Protein 7COF (pdb70)

Secondary structure (DSSP, 8-state):
--STT--SS-EEEE--TT--SEETTTEESSTTHHHHHHHTT--EEE----SS--SSSTTSHHHHHHHHHHHHHHHH--S-EEEEEETHHHHHHHHHHHHSGGGEEEEEEES--TT--HHHHHHHHHHHT-TT-HHHHHHHHHHHHHHHHHSTT------HHHHHHHHSHHHHHHHHHHS--TTB--TTS--B--SEEEETTEEEEEEEEEE--EEEEEEETTEEEEEETTSSTTT-HHHHH-HHHHHHHHHHHHHHHTT--SBSSSSBHHHH--SEEEEEEE---TTGGGTTTTT---TT---HHHHHHHHHHHHHHTT-

Structure (mmCIF, N/CA/C/O backbone):
data_7COF
#
_entry.id   7COF
#
_cell.length_a   58.241
_cell.length_b   61.365
_cell.length_c   147.177
_cell.angle_alpha   90.00
_cell.angle_beta   90.00
_cell.angle_gamma   90.00
#
_symmetry.space_group_name_H-M   'C 2 2 21'
#
loop_
_entity.id
_entity.type
_entity.pdbx_description
1 polymer 'Alpha/beta hydrolase'
2 non-polymer 'CALCIUM ION'
3 non-polymer GLYCEROL
4 non-polymer IMIDAZOLE
5 non-polymer 'ISOPROPYL ALCOHOL'
6 water water
#
loop_
_atom_site.group_PDB
_atom_site.id
_atom_site.type_symbol
_atom_site.label_atom_id
_atom_site.label_alt_id
_atom_site.label_comp_id
_atom_site.label_asym_id
_atom_site.label_entity_id
_atom_site.label_seq_id
_atom_site.pdbx_PDB_ins_code
_atom_site.Cartn_x
_atom_site.Cartn_y
_atom_site.Cartn_z
_atom_site.occupancy
_atom_site.B_iso_or_equiv
_atom_site.auth_seq_id
_atom_site.auth_comp_id
_atom_site.auth_asym_id
_atom_site.auth_atom_id
_atom_site.pdbx_PDB_model_num
ATOM 1 N N . ALA A 1 1 ? -10.034 -29.485 -19.248 1.00 14.25 1 ALA A N 1
ATOM 2 C CA . ALA A 1 1 ? -9.715 -28.272 -20.029 1.00 12.09 1 ALA A CA 1
ATOM 3 C C . ALA A 1 1 ? -9.922 -28.634 -21.499 1.00 12.39 1 ALA A C 1
ATOM 4 O O . ALA A 1 1 ? -9.771 -29.800 -21.878 1.00 15.92 1 ALA A O 1
ATOM 13 N N . ASP A 1 2 ? -10.257 -27.635 -22.313 1.00 11.08 2 ASP A N 1
ATOM 14 C CA . ASP A 1 2 ? -10.718 -27.911 -23.660 1.00 9.91 2 ASP A CA 1
ATOM 15 C C . ASP A 1 2 ? -10.590 -26.644 -24.467 1.00 8.80 2 ASP A C 1
ATOM 16 O O . ASP A 1 2 ? -9.929 -25.665 -24.062 1.00 9.38 2 ASP A O 1
ATOM 25 N N . ASP A 1 3 ? -11.104 -26.654 -25.720 1.00 8.13 3 ASP A N 1
ATOM 26 C CA . ASP A 1 3 ? -11.058 -25.592 -26.678 1.00 9.26 3 ASP A CA 1
ATOM 27 C C . ASP A 1 3 ? -12.475 -25.018 -26.965 1.00 9.11 3 ASP A C 1
ATOM 28 O O . ASP A 1 3 ? -12.713 -24.360 -28.019 1.00 9.66 3 ASP A O 1
ATOM 37 N N . TYR A 1 4 ? -13.415 -25.148 -26.019 1.00 8.69 4 TYR A N 1
ATOM 38 C CA . TYR A 1 4 ? -14.758 -24.587 -26.177 1.00 7.81 4 TYR A CA 1
ATOM 39 C C . TYR A 1 4 ? -14.698 -23.078 -26.440 1.00 7.09 4 TYR A C 1
ATOM 40 O O . TYR A 1 4 ? -15.549 -22.545 -27.185 1.00 7.27 4 TYR A O 1
ATOM 57 N N . ALA A 1 5 ? -13.769 -22.390 -25.784 1.00 7.02 5 ALA A N 1
ATOM 58 C CA . ALA A 1 5 ? -13.667 -20.939 -25.849 1.00 7.07 5 ALA A CA 1
ATOM 59 C C . ALA A 1 5 ? -12.496 -20.471 -26.724 1.00 7.20 5 ALA A C 1
ATOM 60 O O . ALA A 1 5 ? -12.118 -19.311 -26.665 1.00 8.44 5 ALA A O 1
ATOM 67 N N . THR A 1 6 ? -11.928 -21.338 -27.572 1.00 7.32 6 THR A N 1
ATOM 68 C CA . THR A 1 6 ? -10.758 -20.964 -28.370 1.00 7.62 6 THR A CA 1
ATOM 69 C C . THR A 1 6 ? -11.171 -20.105 -29.569 1.00 7.81 6 THR A C 1
ATOM 70 O O . THR A 1 6 ? -11.468 -20.599 -30.655 1.00 11.62 6 THR A O 1
ATOM 80 N N . THR A 1 7 ? -11.067 -18.819 -29.413 1.00 7.05 7 THR A N 1
ATOM 81 C CA . THR A 1 7 ? -11.328 -17.888 -30.482 1.00 6.47 7 THR A CA 1
ATOM 82 C C . THR A 1 7 ? -10.102 -17.739 -31.384 1.00 6.14 7 THR A C 1
ATOM 83 O O . THR A 1 7 ? -8.978 -18.051 -31.014 1.00 7.96 7 THR A O 1
ATOM 93 N N . ARG A 1 8 ? -10.376 -17.256 -32.594 1.00 6.21 8 ARG A N 1
ATOM 94 C CA . ARG A 1 8 ? -9.298 -16.938 -33.541 1.00 6.10 8 ARG A CA 1
ATOM 95 C C . ARG A 1 8 ? -8.399 -15.818 -33.025 1.00 6.10 8 ARG A C 1
ATOM 96 O O . ARG A 1 8 ? -7.176 -15.889 -33.172 1.00 6.87 8 ARG A O 1
ATOM 113 N N . TYR A 1 9 ? -9.022 -14.799 -32.481 1.00 5.59 9 TYR A N 1
ATOM 114 C CA . TYR A 1 9 ? -8.325 -13.609 -32.030 1.00 6.24 9 TYR A CA 1
ATOM 115 C C . TYR A 1 9 ? -8.338 -13.555 -30.510 1.00 6.22 9 TYR A C 1
ATOM 116 O O . TYR A 1 9 ? -9.342 -13.890 -29.875 1.00 6.30 9 TYR A O 1
ATOM 133 N N . PRO A 1 10 ? -7.259 -13.062 -29.872 1.00 5.86 10 PRO A N 1
ATOM 134 C CA . PRO A 1 10 ? -7.250 -12.954 -28.413 1.00 6.20 10 PRO A CA 1
ATOM 135 C C . PRO A 1 10 ? -8.401 -12.103 -27.889 1.00 5.41 10 PRO A C 1
ATOM 136 O O . PRO A 1 10 ? -8.803 -11.131 -28.507 1.00 6.18 10 PRO A O 1
ATOM 147 N N . ILE A 1 11 ? -8.879 -12.488 -26.697 1.00 5.54 11 ILE A N 1
ATOM 148 C CA . ILE A 1 11 ? -9.847 -11.726 -25.962 1.00 5.32 11 ILE A CA 1
ATOM 149 C C . ILE A 1 11 ? -9.141 -10.751 -25.024 1.00 5.49 11 ILE A C 1
ATOM 150 O O . ILE A 1 11 ? -8.283 -11.175 -24.257 1.00 6.74 11 ILE A O 1
ATOM 166 N N . VAL A 1 12 ? -9.514 -9.472 -25.118 1.00 5.04 12 VAL A N 1
ATOM 167 C CA . VAL A 1 12 ? -9.032 -8.463 -24.201 1.00 5.11 12 VAL A CA 1
ATOM 168 C C . VAL A 1 12 ? -10.214 -8.009 -23.351 1.00 4.69 12 VAL A C 1
ATOM 169 O O . VAL A 1 12 ? -11.192 -7.454 -23.859 1.00 5.10 12 VAL A O 1
ATOM 182 N N . LEU A 1 13 ? -10.095 -8.256 -22.044 1.00 4.80 13 LEU A N 1
ATOM 183 C CA . LEU A 1 13 ? -11.110 -7.861 -21.074 1.00 4.82 13 LEU A CA 1
ATOM 184 C C . LEU A 1 13 ? -10.805 -6.437 -20.618 1.00 4.56 13 LEU A C 1
ATOM 185 O O . LEU A 1 13 ? -9.665 -6.130 -20.233 1.00 5.06 13 LEU A O 1
ATOM 201 N N . VAL A 1 14 ? -11.824 -5.572 -20.621 1.00 4.29 14 VAL A N 1
ATOM 202 C CA . VAL A 1 14 ? -11.658 -4.137 -20.393 1.00 4.21 14 VAL A CA 1
ATOM 203 C C . VAL A 1 14 ? -12.574 -3.677 -19.260 1.00 4.21 14 VAL A C 1
ATOM 204 O O . VAL A 1 14 ? -13.801 -3.576 -19.414 1.00 4.39 14 VAL A O 1
ATOM 217 N N . HIS A 1 15 ? -11.973 -3.395 -18.091 1.00 4.23 15 HIS A N 1
ATOM 218 C CA . HIS A 1 15 ? -12.714 -2.952 -16.912 1.00 4.63 15 HIS A CA 1
ATOM 219 C C . HIS A 1 15 ? -13.274 -1.545 -17.076 1.00 4.41 15 HIS A C 1
ATOM 220 O O . HIS A 1 15 ? -12.856 -0.765 -17.927 1.00 4.94 15 HIS A O 1
ATOM 233 N N . GLY A 1 16 ? -14.202 -1.225 -16.169 1.00 4.85 16 GLY A N 1
ATOM 234 C CA . GLY A 1 16 ? -14.852 0.063 -16.129 1.00 5.04 16 GLY A CA 1
ATOM 235 C C . GLY A 1 16 ? -14.366 0.936 -14.990 1.00 4.84 16 GLY A C 1
ATOM 236 O O . GLY A 1 16 ? -13.196 0.890 -14.557 1.00 5.32 16 GLY A O 1
ATOM 240 N N . LEU A 1 17 ? -15.265 1.798 -14.535 1.00 5.60 17 LEU A N 1
ATOM 241 C CA . LEU A 1 17 ? -15.010 2.787 -13.484 1.00 5.91 17 LEU A CA 1
ATOM 242 C C . LEU A 1 17 ? -14.522 2.056 -12.232 1.00 4.85 17 LEU A C 1
ATOM 243 O O . LEU A 1 17 ? -15.066 1.013 -11.865 1.00 5.16 17 LEU A O 1
ATOM 259 N N . THR A 1 18 ? -13.569 2.710 -11.572 1.00 5.17 18 THR A N 1
ATOM 260 C CA . THR A 1 18 ? -12.891 2.247 -10.348 1.00 5.15 18 THR A CA 1
ATOM 261 C C . THR A 1 18 ? -11.850 1.174 -10.630 1.00 5.69 18 THR A C 1
ATOM 262 O O . THR A 1 18 ? -11.059 0.858 -9.736 1.00 6.93 18 THR A O 1
ATOM 272 N N . GLY A 1 19 ? -11.834 0.576 -11.816 1.00 5.29 19 GLY A N 1
ATOM 273 C CA . GLY A 1 19 ? -11.124 -0.647 -12.009 1.00 5.60 19 GLY A CA 1
ATOM 274 C C . GLY A 1 19 ? -9.628 -0.499 -12.306 1.00 5.28 19 GLY A C 1
ATOM 275 O O . GLY A 1 19 ? -9.047 0.574 -12.381 1.00 5.84 19 GLY A O 1
ATOM 279 N N . THR A 1 20 ? -9.063 -1.690 -12.472 1.00 5.32 20 THR A N 1
ATOM 280 C CA . THR A 1 20 ? -7.685 -2.056 -12.673 1.00 5.74 20 THR A CA 1
ATOM 281 C C . THR A 1 20 ? -7.726 -3.558 -12.964 1.00 5.86 20 THR A C 1
ATOM 282 O O . THR A 1 20 ? -8.779 -4.185 -12.769 1.00 6.83 20 THR A O 1
ATOM 292 N N . ASP A 1 21 ? -6.640 -4.168 -13.405 1.00 5.91 21 ASP A N 1
ATOM 293 C CA A ASP A 1 21 ? -6.672 -5.615 -13.564 0.49 6.24 21 ASP A CA 1
ATOM 294 C CA B ASP A 1 21 ? -6.696 -5.617 -13.567 0.51 6.16 21 ASP A CA 1
ATOM 295 C C . ASP A 1 21 ? -6.895 -6.330 -12.228 1.00 5.93 21 ASP A C 1
ATOM 296 O O . ASP A 1 21 ? -7.605 -7.347 -12.150 1.00 6.37 21 ASP A O 1
ATOM 312 N N . LYS A 1 22 ? -6.259 -5.810 -11.174 1.00 6.15 22 LYS A N 1
ATOM 313 C CA A LYS A 1 22 ? -6.281 -6.466 -9.898 0.49 6.30 22 LYS A CA 1
ATOM 314 C CA B LYS A 1 22 ? -6.280 -6.483 -9.844 0.51 6.75 22 LYS A CA 1
ATOM 315 C C . LYS A 1 22 ? -6.221 -5.395 -8.786 1.00 6.30 22 LYS A C 1
ATOM 316 O O . LYS A 1 22 ? -5.212 -4.692 -8.631 1.00 6.85 22 LYS A O 1
ATOM 352 N N . TYR A 1 23 ? -7.324 -5.232 -8.046 1.00 6.21 23 TYR A N 1
ATOM 353 C CA . TYR A 1 23 ? -7.396 -4.236 -6.980 1.00 6.52 23 TYR A CA 1
ATOM 354 C C . TYR A 1 23 ? -6.337 -4.525 -5.916 1.00 6.79 23 TYR A C 1
ATOM 355 O O . TYR A 1 23 ? -6.312 -5.614 -5.346 1.00 6.93 23 TYR A O 1
ATOM 372 N N . ALA A 1 24 ? -5.501 -3.510 -5.669 1.00 7.46 24 ALA A N 1
ATOM 373 C CA . ALA A 1 24 ? -4.394 -3.586 -4.709 1.00 8.30 24 ALA A CA 1
ATOM 374 C C . ALA A 1 24 ? -3.436 -4.741 -5.029 1.00 8.58 24 ALA A C 1
ATOM 375 O O . ALA A 1 24 ? -2.705 -5.188 -4.150 1.00 9.58 24 ALA A O 1
ATOM 382 N N . GLY A 1 25 ? -3.441 -5.241 -6.272 1.00 7.99 25 GLY A N 1
ATOM 383 C CA . GLY A 1 25 ? -2.627 -6.403 -6.601 1.00 8.91 25 GLY A CA 1
ATOM 384 C C . GLY A 1 25 ? -3.134 -7.703 -6.008 1.00 9.08 25 GLY A C 1
ATOM 385 O O . GLY A 1 25 ? -2.449 -8.713 -6.096 1.00 11.92 25 GLY A O 1
ATOM 389 N N . VAL A 1 26 ? -4.343 -7.710 -5.423 1.00 8.27 26 VAL A N 1
ATOM 390 C CA A VAL A 1 26 ? -4.885 -8.815 -4.637 0.49 9.39 26 VAL A CA 1
ATOM 391 C CA B VAL A 1 26 ? -4.815 -8.896 -4.723 0.51 9.24 26 VAL A CA 1
ATOM 392 C C . VAL A 1 26 ? -6.169 -9.410 -5.253 1.00 9.44 26 VAL A C 1
ATOM 393 O O . VAL A 1 26 ? -6.339 -10.609 -5.273 1.00 12.81 26 VAL A O 1
ATOM 417 N N . LEU A 1 27 ? -7.105 -8.546 -5.656 1.00 7.81 27 LEU A N 1
ATOM 418 C CA . LEU A 1 27 ? -8.443 -9.006 -6.063 1.00 7.73 27 LEU A CA 1
ATOM 419 C C . LEU A 1 27 ? -8.635 -8.732 -7.544 1.00 6.30 27 LEU A C 1
ATOM 420 O O . LEU A 1 27 ? -8.770 -7.587 -7.968 1.00 6.09 27 LEU A O 1
ATOM 436 N N . GLU A 1 28 ? -8.703 -9.800 -8.347 1.00 5.95 28 GLU A N 1
ATOM 437 C CA . GLU A 1 28 ? -8.980 -9.640 -9.774 1.00 5.98 28 GLU A CA 1
ATOM 438 C C . GLU A 1 28 ? -10.288 -8.872 -9.969 1.00 5.61 28 GLU A C 1
ATOM 439 O O . GLU A 1 28 ? -11.299 -9.213 -9.364 1.00 7.06 28 GLU A O 1
ATOM 451 N N . TYR A 1 29 ? -10.298 -7.900 -10.880 1.00 5.04 29 TYR A N 1
ATOM 452 C CA . TYR A 1 29 ? -11.550 -7.263 -11.276 1.00 4.72 29 TYR A CA 1
ATOM 453 C C . TYR A 1 29 ? -12.525 -8.292 -11.863 1.00 4.5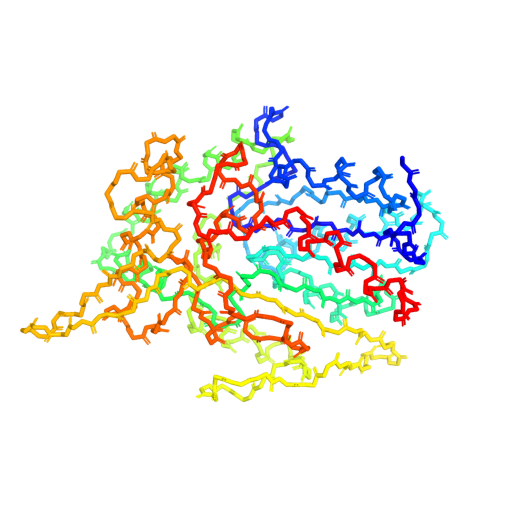5 29 TYR A C 1
ATOM 454 O O . TYR A 1 29 ? -13.686 -8.384 -11.491 1.00 5.02 29 TYR A O 1
ATOM 471 N N . TRP A 1 30 ? -12.000 -9.095 -12.814 1.00 4.38 30 TRP A N 1
ATOM 472 C CA . TRP A 1 30 ? -12.806 -10.097 -13.537 1.00 4.62 30 TRP A CA 1
ATOM 473 C C . TRP A 1 30 ? -12.712 -11.420 -12.766 1.00 4.94 30 TRP A C 1
ATOM 474 O O . TRP A 1 30 ? -12.029 -12.338 -13.167 1.00 5.76 30 TRP A O 1
ATOM 495 N N . TYR A 1 31 ? -13.367 -11.492 -11.615 1.00 5.66 31 TYR A N 1
ATOM 496 C CA . TYR A 1 31 ? -13.059 -12.538 -10.634 1.00 5.65 31 TYR A CA 1
ATOM 497 C C . TYR A 1 31 ? -13.331 -13.933 -11.216 1.00 5.76 31 TYR A C 1
ATOM 498 O O . TYR A 1 31 ? -14.452 -14.246 -11.579 1.00 6.19 31 TYR A O 1
ATOM 515 N N . GLY A 1 32 ? -12.283 -14.761 -11.279 1.00 6.08 32 GLY A N 1
ATOM 516 C CA . GLY A 1 32 ? -12.426 -16.130 -11.751 1.00 6.70 32 GLY A CA 1
ATOM 517 C C . GLY A 1 32 ? -12.589 -16.304 -13.256 1.00 6.37 32 GLY A C 1
ATOM 518 O O . GLY A 1 32 ? -12.650 -17.434 -13.730 1.00 7.01 32 GLY A O 1
ATOM 522 N N . ILE A 1 33 ? -12.693 -15.219 -14.008 1.00 5.50 33 ILE A N 1
ATOM 523 C CA . ILE A 1 33 ? -13.125 -15.276 -15.396 1.00 5.43 33 ILE A CA 1
ATOM 524 C C . ILE A 1 33 ? -11.962 -15.569 -16.346 1.00 5.57 33 ILE A C 1
ATOM 525 O O . ILE A 1 33 ? -12.123 -16.361 -17.269 1.00 6.11 33 ILE A O 1
ATOM 541 N N . GLN A 1 34 ? -10.800 -14.921 -16.132 1.00 5.66 34 GLN A N 1
ATOM 542 C CA . GLN A 1 34 ? -9.658 -15.261 -16.963 1.00 6.16 34 GLN A CA 1
ATOM 543 C C . GLN A 1 34 ? -9.301 -16.736 -16.814 1.00 5.87 34 GLN A C 1
ATOM 544 O O . GLN A 1 34 ? -8.998 -17.419 -17.790 1.00 6.82 34 GLN A O 1
ATOM 556 N N . GLU A 1 35 ? -9.358 -17.249 -15.581 1.00 5.93 35 GLU A N 1
ATOM 557 C CA . GLU A 1 35 ? -9.041 -18.656 -15.294 1.00 6.69 35 GLU A CA 1
ATOM 558 C C . GLU A 1 35 ? -9.977 -19.575 -16.077 1.00 6.13 35 GLU A C 1
ATOM 559 O O . GLU A 1 35 ? -9.531 -20.539 -16.694 1.00 6.23 35 GLU A O 1
ATOM 571 N N . ASP A 1 36 ? -11.271 -19.267 -16.000 1.00 5.86 36 ASP A N 1
ATOM 572 C CA . ASP A 1 36 ? -12.255 -20.124 -16.648 1.00 5.77 36 ASP A CA 1
ATOM 573 C C . ASP A 1 36 ? -12.104 -20.085 -18.171 1.00 5.49 36 ASP A C 1
ATOM 574 O O . ASP A 1 36 ? -12.115 -21.122 -18.847 1.00 6.10 36 ASP A O 1
ATOM 583 N N . LEU A 1 37 ? -11.932 -18.885 -18.727 1.00 5.57 37 LEU A N 1
ATOM 584 C CA . LEU A 1 37 ? -11.764 -18.767 -20.170 1.00 5.89 37 LEU A CA 1
ATOM 585 C C . LEU A 1 37 ? -10.518 -19.512 -20.654 1.00 5.91 37 LEU A C 1
ATOM 586 O O . LEU A 1 37 ? -10.544 -20.213 -21.665 1.00 6.77 37 LEU A O 1
ATOM 602 N N . GLN A 1 38 ? -9.409 -19.376 -19.917 1.00 5.97 38 GLN A N 1
ATOM 603 C CA . GLN A 1 38 ? -8.170 -20.056 -20.293 1.00 6.92 38 GLN A CA 1
ATOM 604 C C . GLN A 1 38 ? -8.304 -21.572 -20.158 1.00 6.20 38 GLN A C 1
ATOM 605 O O . GLN A 1 38 ? -7.804 -22.317 -20.988 1.00 6.96 38 GLN A O 1
ATOM 617 N N . GLN A 1 39 ? -9.028 -22.046 -19.139 1.00 6.40 39 GLN A N 1
ATOM 618 C CA . GLN A 1 39 ? -9.277 -23.475 -18.997 1.00 6.64 39 GLN A CA 1
ATOM 619 C C . GLN A 1 39 ? -9.967 -24.021 -20.242 1.00 6.99 39 GLN A C 1
ATOM 620 O O . GLN A 1 39 ? -9.729 -25.134 -20.648 1.00 9.25 39 GLN A O 1
ATOM 632 N N . HIS A 1 40 ? -10.811 -23.187 -20.853 1.00 6.35 40 HIS A N 1
ATOM 633 C CA . HIS A 1 40 ? -11.566 -23.541 -22.072 1.00 7.01 40 HIS A CA 1
ATOM 634 C C . HIS A 1 40 ? -10.862 -23.087 -23.352 1.00 7.93 40 HIS A C 1
ATOM 635 O O . HIS A 1 40 ? -11.493 -23.118 -24.412 1.00 10.04 40 HIS A O 1
ATOM 650 N N . GLY A 1 41 ? -9.582 -22.734 -23.276 1.00 7.78 41 GLY A N 1
ATOM 651 C CA . GLY A 1 41 ? -8.783 -22.586 -24.475 1.00 8.54 41 GLY A CA 1
ATOM 652 C C . GLY A 1 41 ? -8.676 -21.190 -25.043 1.00 8.55 41 GLY A C 1
ATOM 653 O O . GLY A 1 41 ? -8.041 -21.021 -26.081 1.00 10.24 41 GLY A O 1
ATOM 657 N N . ALA A 1 42 ? -9.276 -20.188 -24.390 1.00 7.24 42 ALA A N 1
ATOM 658 C CA . ALA A 1 42 ? -9.152 -18.824 -24.875 1.00 7.03 42 ALA A CA 1
ATOM 659 C C . ALA A 1 42 ? -7.782 -18.240 -24.494 1.00 6.85 42 ALA A C 1
ATOM 660 O O . ALA A 1 42 ? -7.246 -18.506 -23.412 1.00 8.78 42 ALA A O 1
ATOM 667 N N . THR A 1 43 ? -7.247 -17.397 -25.368 1.00 7.36 43 THR A N 1
ATOM 668 C CA . THR A 1 43 ? -6.138 -16.517 -25.083 1.00 7.42 43 THR A CA 1
ATOM 669 C C . THR A 1 43 ? -6.738 -15.206 -24.565 1.00 7.16 43 THR A C 1
ATOM 670 O O . THR A 1 43 ? -7.514 -14.588 -25.280 1.00 8.04 43 THR A O 1
ATOM 680 N N . VAL A 1 44 ? -6.394 -14.840 -23.326 1.00 6.80 44 VAL A N 1
ATOM 681 C CA . VAL A 1 44 ? -7.081 -13.768 -22.625 1.00 6.31 44 VAL A CA 1
ATOM 682 C C . VAL A 1 44 ? -6.048 -12.827 -22.020 1.00 6.38 44 VAL A C 1
ATOM 683 O O . VAL A 1 44 ? -5.138 -13.275 -21.315 1.00 8.18 44 VAL A O 1
ATOM 696 N N . TYR A 1 45 ? -6.240 -11.538 -22.250 1.00 5.70 45 TYR A N 1
ATOM 697 C CA . TYR A 1 45 ? -5.440 -10.474 -21.688 1.00 5.98 45 TYR A CA 1
ATOM 698 C C . TYR A 1 45 ? -6.365 -9.508 -20.965 1.00 6.16 45 TYR A C 1
ATOM 699 O O . TYR A 1 45 ? -7.448 -9.183 -21.453 1.00 8.34 45 TYR A O 1
ATOM 716 N N . VAL A 1 46 ? -5.937 -9.040 -19.790 1.00 5.88 46 VAL A N 1
ATOM 717 C CA . VAL A 1 46 ? -6.750 -8.156 -18.962 1.00 5.54 46 VAL A CA 1
ATOM 718 C C . VAL A 1 46 ? -6.095 -6.774 -18.915 1.00 5.75 46 VAL A C 1
ATOM 719 O O . VAL A 1 46 ? -5.017 -6.595 -18.341 1.00 6.28 46 VAL A O 1
ATOM 732 N N . ALA A 1 47 ? -6.744 -5.794 -19.539 1.00 5.47 47 ALA A N 1
ATOM 733 C CA . ALA A 1 47 ? -6.240 -4.440 -19.539 1.00 5.92 47 ALA A CA 1
ATOM 734 C C . ALA A 1 47 ? -6.192 -3.868 -18.115 1.00 5.80 47 ALA A C 1
ATOM 735 O O . ALA A 1 47 ? -7.023 -4.202 -17.261 1.00 5.87 47 ALA A O 1
ATOM 742 N N . ASN A 1 48 ? -5.228 -2.973 -17.890 1.00 6.13 48 ASN A N 1
ATOM 743 C CA . ASN A 1 48 ? -5.077 -2.246 -16.645 1.00 6.00 48 ASN A CA 1
ATOM 744 C C . ASN A 1 48 ? -5.033 -0.763 -16.997 1.00 5.87 48 ASN A C 1
ATOM 745 O O . ASN A 1 48 ? -3.992 -0.258 -17.421 1.00 7.54 48 ASN A O 1
ATOM 754 N N . LEU A 1 49 ? -6.166 -0.077 -16.863 1.00 5.54 49 LEU A N 1
ATOM 755 C CA . LEU A 1 49 ? -6.337 1.301 -17.283 1.00 5.88 49 LEU A CA 1
ATOM 756 C C . LEU A 1 49 ? -6.625 2.170 -16.065 1.00 5.54 49 LEU A C 1
ATOM 757 O O . LEU A 1 49 ? -6.932 1.669 -14.992 1.00 6.14 49 LEU A O 1
ATOM 773 N N . SER A 1 50 ? -6.568 3.485 -16.252 1.00 5.79 50 SER A N 1
ATOM 774 C CA . SER A 1 50 ? -7.085 4.371 -15.217 1.00 5.87 50 SER A CA 1
ATOM 775 C C . SER A 1 50 ? -8.493 3.955 -14.796 1.00 5.97 50 SER A C 1
ATOM 776 O O . SER A 1 50 ? -9.370 3.789 -15.619 1.00 7.03 50 SER A O 1
ATOM 783 N N . GLY A 1 51 ? -8.698 3.879 -13.478 1.00 5.87 51 GLY A N 1
ATOM 784 C CA . GLY A 1 51 ? -10.022 3.633 -12.925 1.00 6.29 51 GLY A CA 1
ATOM 785 C C . GLY A 1 51 ? -10.935 4.837 -13.051 1.00 5.61 51 GLY A C 1
ATOM 786 O O . GLY A 1 51 ? -12.153 4.668 -13.061 1.00 5.66 51 GLY A O 1
ATOM 790 N N . PHE A 1 52 ? -10.352 6.030 -13.128 1.00 5.26 52 PHE A N 1
ATOM 791 C CA . PHE A 1 52 ? -11.109 7.266 -13.173 1.00 5.26 52 PHE A CA 1
ATOM 792 C C . PHE A 1 52 ? -10.505 8.125 -14.295 1.00 5.09 52 PHE A C 1
ATOM 793 O O . PHE A 1 52 ? -9.470 8.755 -14.129 1.00 5.87 52 PHE A O 1
ATOM 810 N N . GLN A 1 53 ? -11.175 8.142 -15.452 1.00 5.89 53 GLN A N 1
ATOM 811 C CA . GLN A 1 53 ? -10.737 9.006 -16.559 1.00 5.87 53 GLN A CA 1
ATOM 812 C C . GLN A 1 53 ? -11.898 9.094 -17.552 1.00 5.54 53 GLN A C 1
ATOM 813 O O . GLN A 1 53 ? -12.860 8.333 -17.478 1.00 5.89 53 GLN A O 1
ATOM 825 N N . SER A 1 54 ? -11.769 10.032 -18.504 1.00 5.70 54 SER A N 1
ATOM 826 C CA . SER A 1 54 ? -12.590 9.943 -19.719 1.00 5.92 54 SER A CA 1
ATOM 827 C C . SER A 1 54 ? -12.102 8.778 -20.579 1.00 5.65 54 SER A C 1
ATOM 828 O O . SER A 1 54 ? -11.046 8.183 -20.314 1.00 6.29 54 SER A O 1
ATOM 835 N N . ASP A 1 55 ? -12.868 8.477 -21.636 1.00 6.07 55 ASP A N 1
ATOM 836 C CA . ASP A 1 55 ? -12.458 7.512 -22.633 1.00 5.91 55 ASP A CA 1
ATOM 837 C C . ASP A 1 55 ? -11.697 8.168 -23.774 1.00 6.53 55 ASP A C 1
ATOM 838 O O . ASP A 1 55 ? -10.688 7.620 -24.213 1.00 7.57 55 ASP A O 1
ATOM 847 N N . ASP A 1 56 ? -12.182 9.303 -24.265 1.00 6.99 56 ASP A N 1
ATOM 848 C CA . ASP A 1 56 ? -11.451 10.049 -25.275 1.00 7.94 56 ASP A CA 1
ATOM 849 C C . ASP A 1 56 ? -10.427 10.923 -24.576 1.00 8.93 56 ASP A C 1
ATOM 850 O O . ASP A 1 56 ? -10.293 10.924 -23.335 1.00 10.78 56 ASP A O 1
ATOM 859 N N . GLY A 1 57 ? -9.691 11.675 -25.381 1.00 10.01 57 GLY A N 1
ATOM 860 C CA . GLY A 1 57 ? -8.688 12.599 -24.904 1.00 11.25 57 GLY A CA 1
ATOM 861 C C . GLY A 1 57 ? -7.299 11.980 -24.804 1.00 10.97 57 GLY A C 1
ATOM 862 O O . GLY A 1 57 ? -7.122 10.766 -24.675 1.00 10.87 57 GLY A O 1
ATOM 866 N N . PRO A 1 58 ? -6.250 12.808 -24.875 1.00 11.82 58 PRO A N 1
ATOM 867 C CA . PRO A 1 58 ? -4.891 12.278 -24.831 1.00 12.70 58 PRO A CA 1
ATOM 868 C C . PRO A 1 58 ? -4.566 11.508 -23.539 1.00 11.88 58 PRO A C 1
ATOM 869 O O . PRO A 1 58 ? -3.763 10.588 -23.577 1.00 13.31 58 PRO A O 1
ATOM 880 N N . ASN A 1 59 ? -5.211 11.877 -22.424 1.00 12.01 59 ASN A N 1
ATOM 881 C CA . ASN A 1 59 ? -4.963 11.252 -21.118 1.00 11.96 59 ASN A CA 1
ATOM 882 C C . ASN A 1 59 ? -6.024 10.204 -20.778 1.00 10.02 59 ASN A C 1
ATOM 883 O O . ASN A 1 59 ? -6.019 9.644 -19.668 1.00 10.49 59 ASN A O 1
ATOM 892 N N . GLY A 1 60 ? -6.891 9.889 -21.733 1.00 8.82 60 GLY A N 1
ATOM 893 C CA . GLY A 1 60 ? -7.999 9.043 -21.462 1.00 7.51 60 GLY A CA 1
ATOM 894 C C . GLY A 1 60 ? -7.702 7.546 -21.571 1.00 6.74 60 GLY A C 1
ATOM 895 O O . GLY A 1 60 ? -6.636 7.075 -21.997 1.00 7.57 60 GLY A O 1
ATOM 899 N N . ARG A 1 61 ? -8.707 6.777 -21.180 1.00 6.12 61 ARG A N 1
ATOM 900 C CA . ARG A 1 61 ? -8.625 5.323 -21.154 1.00 5.57 61 ARG A CA 1
ATOM 901 C C . ARG A 1 61 ? -8.540 4.711 -22.551 1.00 5.29 61 ARG A C 1
ATOM 902 O O . ARG A 1 61 ? -7.966 3.647 -22.708 1.00 6.14 61 ARG A O 1
ATOM 919 N N . GLY A 1 62 ? -9.136 5.390 -23.549 1.00 6.03 62 GLY A N 1
ATOM 920 C CA . GLY A 1 62 ? -9.106 4.874 -24.901 1.00 6.20 62 GLY A CA 1
ATOM 921 C C . GLY A 1 62 ? -7.703 4.745 -25.466 1.00 6.01 62 GLY A C 1
ATOM 922 O O . GLY A 1 62 ? -7.350 3.704 -26.037 1.00 6.19 62 GLY A O 1
ATOM 926 N N . GLU A 1 63 ? -6.903 5.792 -25.321 1.00 6.40 63 GLU A N 1
ATOM 927 C CA . GLU A 1 63 ? -5.520 5.729 -25.796 1.00 7.01 63 GLU A CA 1
ATOM 928 C C . GLU A 1 63 ? -4.708 4.728 -24.964 1.00 6.68 63 GLU A C 1
ATOM 929 O O . GLU A 1 63 ? -3.819 4.066 -25.487 1.00 7.24 63 GLU A O 1
ATOM 941 N N . GLN A 1 64 ? -5.003 4.604 -23.666 1.00 6.29 64 GLN A N 1
ATOM 942 C CA . GLN A 1 64 ? -4.354 3.596 -22.841 1.00 6.24 64 GLN A CA 1
ATOM 943 C C . GLN A 1 64 ? -4.671 2.212 -23.381 1.00 6.08 64 GLN A C 1
ATOM 944 O O . GLN A 1 64 ? -3.779 1.352 -23.498 1.00 6.83 64 GLN A O 1
ATOM 956 N N . LEU A 1 65 ? -5.936 1.948 -23.687 1.00 5.94 65 LEU A N 1
ATOM 957 C CA . LEU A 1 65 ? -6.322 0.636 -24.191 1.00 5.80 65 LEU A CA 1
ATOM 958 C C . LEU A 1 65 ? -5.717 0.377 -25.567 1.00 5.55 65 LEU A C 1
ATOM 959 O O . LEU A 1 65 ? -5.293 -0.751 -25.836 1.00 6.36 65 LEU A O 1
ATOM 975 N N . LEU A 1 66 ? -5.687 1.394 -26.421 1.00 6.13 66 LEU A N 1
ATOM 976 C CA . LEU A 1 66 ? -5.057 1.219 -27.737 1.00 6.43 66 LEU A CA 1
ATOM 977 C C . LEU A 1 66 ? -3.608 0.772 -27.587 1.00 6.42 66 LEU A C 1
ATOM 978 O O . LEU A 1 66 ? -3.139 -0.160 -28.260 1.00 7.00 66 LEU A O 1
ATOM 994 N N . ALA A 1 67 ? -2.861 1.456 -26.709 1.00 6.67 67 ALA A N 1
ATOM 995 C CA . ALA A 1 67 ? -1.448 1.092 -26.506 1.00 7.44 67 ALA A CA 1
ATOM 996 C C . ALA A 1 67 ? -1.348 -0.359 -26.016 1.00 7.17 67 ALA A C 1
ATOM 997 O O . ALA A 1 67 ? -0.479 -1.131 -26.454 1.00 8.18 67 ALA A O 1
ATOM 1004 N N . TYR A 1 68 ? -2.223 -0.737 -25.069 1.00 7.11 68 TYR A N 1
ATOM 1005 C CA . TYR A 1 68 ? -2.236 -2.088 -24.547 1.00 7.42 68 TYR A CA 1
ATOM 1006 C C . TYR A 1 68 ? -2.519 -3.109 -25.640 1.00 7.11 68 TYR A C 1
ATOM 1007 O O . TYR A 1 68 ? -1.805 -4.108 -25.765 1.00 7.76 68 TYR A O 1
ATOM 1024 N N . VAL A 1 69 ? -3.529 -2.844 -26.458 1.00 6.65 69 VAL A N 1
ATOM 1025 C CA . VAL A 1 69 ? -3.869 -3.740 -27.559 1.00 6.63 69 VAL A CA 1
ATOM 1026 C C . VAL A 1 69 ? -2.674 -3.944 -28.494 1.00 6.63 69 VAL A C 1
ATOM 1027 O O . VAL A 1 69 ? -2.397 -5.073 -28.913 1.00 7.11 69 VAL A O 1
ATOM 1040 N N . LYS A 1 70 ? -1.976 -2.860 -28.818 1.00 6.98 70 LYS A N 1
ATOM 1041 C CA . LYS A 1 70 ? -0.809 -3.038 -29.694 1.00 8.00 70 LYS A CA 1
ATOM 1042 C C . LYS A 1 70 ? 0.215 -3.996 -29.065 1.00 7.93 70 LYS A C 1
ATOM 1043 O O . LYS A 1 70 ? 0.845 -4.795 -29.765 1.00 9.09 70 LYS A O 1
ATOM 1062 N N . THR A 1 71 ? 0.404 -3.920 -27.750 1.00 8.12 71 THR A N 1
ATOM 1063 C CA . THR A 1 71 ? 1.331 -4.846 -27.087 1.00 9.10 71 THR A CA 1
ATOM 1064 C C . THR A 1 71 ? 0.827 -6.285 -27.126 1.00 8.76 71 THR A C 1
ATOM 1065 O O . THR A 1 71 ? 1.635 -7.205 -27.307 1.00 10.07 71 THR A O 1
ATOM 1075 N N . VAL A 1 72 ? -0.469 -6.488 -26.950 1.00 7.86 72 VAL A N 1
ATOM 1076 C CA . VAL A 1 72 ? -1.066 -7.801 -27.036 1.00 8.22 72 VAL A CA 1
ATOM 1077 C C . VAL A 1 72 ? -0.852 -8.407 -28.423 1.00 7.60 72 VAL A C 1
ATOM 1078 O O . VAL A 1 72 ? -0.521 -9.581 -28.544 1.00 8.69 72 VAL A O 1
ATOM 1091 N N . LEU A 1 73 ? -1.085 -7.591 -29.461 1.00 7.50 73 LEU A N 1
ATOM 1092 C CA . LEU A 1 73 ? -0.904 -8.089 -30.832 1.00 7.67 73 LEU A CA 1
ATOM 1093 C C . LEU A 1 73 ? 0.547 -8.491 -31.069 1.00 8.53 73 LEU A C 1
ATOM 1094 O O . LEU A 1 73 ? 0.835 -9.548 -31.645 1.00 9.00 73 LEU A O 1
ATOM 1110 N N . ALA A 1 74 ? 1.474 -7.657 -30.619 1.00 9.19 74 ALA A N 1
ATOM 1111 C CA . ALA A 1 74 ? 2.901 -7.977 -30.842 1.00 11.08 74 ALA A CA 1
ATOM 1112 C C . ALA A 1 74 ? 3.282 -9.269 -30.116 1.00 11.78 74 ALA A C 1
ATOM 1113 O O . ALA A 1 74 ? 4.051 -10.043 -30.650 1.00 14.46 74 ALA A O 1
ATOM 1120 N N . ALA A 1 75 ? 2.741 -9.494 -28.908 1.00 11.44 75 ALA A N 1
ATOM 1121 C CA . ALA A 1 75 ? 3.107 -10.644 -28.094 1.00 12.30 75 ALA A CA 1
ATOM 1122 C C . ALA A 1 75 ? 2.505 -11.929 -28.667 1.00 11.24 75 ALA A C 1
ATOM 1123 O O . ALA A 1 75 ? 3.155 -12.961 -28.703 1.00 13.21 75 ALA A O 1
ATOM 1130 N N . THR A 1 76 ? 1.248 -11.871 -29.067 1.00 9.60 76 THR A N 1
ATOM 1131 C CA . THR A 1 76 ? 0.524 -13.031 -29.512 1.00 9.24 76 THR A CA 1
ATOM 1132 C C . THR A 1 76 ? 0.810 -13.373 -30.978 1.00 9.01 76 THR A C 1
ATOM 1133 O O . THR A 1 76 ? 0.565 -14.498 -31.405 1.00 10.56 76 THR A O 1
ATOM 1143 N N . GLY A 1 77 ? 1.206 -12.379 -31.770 1.00 9.06 77 GLY A N 1
ATOM 1144 C CA . GLY A 1 77 ? 1.292 -12.565 -33.191 1.00 9.38 77 GLY A CA 1
ATOM 1145 C C . GLY A 1 77 ? -0.034 -12.458 -33.913 1.00 9.23 77 GLY A C 1
ATOM 1146 O O . GLY A 1 77 ? -0.100 -12.730 -35.097 1.00 10.76 77 GLY A O 1
ATOM 1150 N N . ALA A 1 78 ? -1.111 -12.074 -33.215 1.00 9.07 78 ALA A N 1
ATOM 1151 C CA . ALA A 1 78 ? -2.395 -11.896 -33.828 1.00 9.06 78 ALA A CA 1
ATOM 1152 C C . ALA A 1 78 ? -2.466 -10.521 -34.517 1.00 8.18 78 ALA A C 1
ATOM 1153 O O . ALA A 1 78 ? -1.671 -9.628 -34.211 1.00 8.53 78 ALA A O 1
ATOM 1160 N N . THR A 1 79 ? -3.428 -10.379 -35.427 1.00 8.16 79 THR A N 1
ATOM 1161 C CA . THR A 1 79 ? -3.633 -9.115 -36.102 1.00 7.99 79 THR A CA 1
ATOM 1162 C C . THR A 1 79 ? -4.798 -8.309 -35.533 1.00 7.17 79 THR A C 1
ATOM 1163 O O . THR A 1 79 ? -4.906 -7.114 -35.840 1.00 7.77 79 THR A O 1
ATOM 1173 N N . LYS A 1 80 ? -5.696 -8.935 -34.765 1.00 6.34 80 LYS A N 1
ATOM 1174 C CA . LYS A 1 80 ? -6.863 -8.258 -34.199 1.00 6.06 80 LYS A CA 1
ATOM 1175 C C . LYS A 1 80 ? -7.148 -8.866 -32.830 1.00 5.69 80 LYS A C 1
ATOM 1176 O O . LYS A 1 80 ? -6.670 -9.945 -32.504 1.00 6.17 80 LYS A O 1
ATOM 1195 N N . VAL A 1 81 ? -7.962 -8.137 -32.062 1.00 5.59 81 VAL A N 1
ATOM 1196 C CA . VAL A 1 81 ? -8.485 -8.637 -30.782 1.00 5.49 81 VAL A CA 1
ATOM 1197 C C . VAL A 1 81 ? -10.001 -8.559 -30.761 1.00 4.81 81 VAL A C 1
ATOM 1198 O O . VAL A 1 81 ? -10.650 -7.796 -31.463 1.00 5.56 81 VAL A O 1
ATOM 1211 N N . ASN A 1 82 ? -10.568 -9.381 -29.861 1.00 4.72 82 ASN A N 1
ATOM 1212 C CA . ASN A 1 82 ? -11.970 -9.301 -29.458 1.00 4.71 82 ASN A CA 1
ATOM 1213 C C . ASN A 1 82 ? -12.024 -8.492 -28.156 1.00 4.77 82 ASN A C 1
ATOM 1214 O O . ASN A 1 82 ? -11.509 -8.953 -27.134 1.00 5.99 82 ASN A O 1
ATOM 1223 N N . LEU A 1 83 ? -12.668 -7.321 -28.188 1.00 4.41 83 LEU A N 1
ATOM 1224 C CA . LEU A 1 83 ? -12.765 -6.494 -26.989 1.00 4.62 83 LEU A CA 1
ATOM 1225 C C . LEU A 1 83 ? -14.038 -6.858 -26.237 1.00 4.65 83 LEU A C 1
ATOM 1226 O O . LEU A 1 83 ? -15.120 -6.867 -26.834 1.00 4.87 83 LEU A O 1
ATOM 1242 N N . VAL A 1 84 ? -13.899 -7.120 -24.938 1.00 4.47 84 VAL A N 1
ATOM 1243 C CA . VAL A 1 84 ? -15.036 -7.423 -24.062 1.00 4.50 84 VAL A CA 1
ATOM 1244 C C . VAL A 1 84 ? -14.945 -6.432 -22.910 1.00 4.47 84 VAL A C 1
ATOM 1245 O O . VAL A 1 84 ? -14.034 -6.530 -22.089 1.00 4.97 84 VAL A O 1
ATOM 1258 N N . GLY A 1 85 ? -15.880 -5.472 -22.875 1.00 4.11 85 GLY A N 1
ATOM 1259 C CA . GLY A 1 85 ? -15.839 -4.397 -21.898 1.00 4.35 85 GLY A CA 1
ATOM 1260 C C . GLY A 1 85 ? -16.977 -4.500 -20.926 1.00 4.62 85 GLY A C 1
ATOM 1261 O O . GLY A 1 85 ? -18.125 -4.679 -21.343 1.00 6.58 85 GLY A O 1
ATOM 1265 N N . HIS A 1 86 ? -16.677 -4.299 -19.641 1.00 3.95 86 HIS A N 1
ATOM 1266 C CA . HIS A 1 86 ? -17.720 -4.143 -18.612 1.00 4.00 86 HIS A CA 1
ATOM 1267 C C . HIS A 1 86 ? -17.882 -2.677 -18.300 1.00 3.95 86 HIS A C 1
ATOM 1268 O O . HIS A 1 86 ? -16.893 -1.947 -18.143 1.00 4.15 86 HIS A O 1
ATOM 1282 N N . SER A 1 87 ? -19.125 -2.209 -18.208 1.00 4.42 87 SER A N 1
ATOM 1283 C CA . SER A 1 87 ? -19.387 -0.880 -17.690 1.00 5.01 87 SER A CA 1
ATOM 1284 C C . SER A 1 87 ? -18.696 0.129 -18.598 1.00 4.01 87 SER A C 1
ATOM 1285 O O . SER A 1 87 ? -18.794 -0.015 -19.819 1.00 4.26 87 SER A O 1
ATOM 1292 N N . GLN A 1 88 ? -17.996 1.129 -18.069 1.00 4.33 88 GLN A N 1
ATOM 1293 C CA . GLN A 1 88 ? -17.303 2.097 -18.915 1.00 4.07 88 GLN A CA 1
ATOM 1294 C C . GLN A 1 88 ? -16.333 1.420 -19.875 1.00 4.19 88 GLN A C 1
ATOM 1295 O O . GLN A 1 88 ? -16.023 2.013 -20.928 1.00 4.67 88 GLN A O 1
ATOM 1307 N N . GLY A 1 89 ? -15.820 0.236 -19.558 1.00 4.20 89 GLY A N 1
ATOM 1308 C CA . GLY A 1 89 ? -14.934 -0.445 -20.476 1.00 4.15 89 GLY A CA 1
ATOM 1309 C C . GLY A 1 89 ? -15.535 -0.705 -21.856 1.00 4.56 89 GLY A C 1
ATOM 1310 O O . GLY A 1 89 ? -14.805 -0.862 -22.821 1.00 4.70 89 GLY A O 1
ATOM 1314 N N . GLY A 1 90 ? -16.871 -0.798 -21.941 1.00 4.21 90 GLY A N 1
ATOM 1315 C CA . GLY A 1 90 ? -17.512 -0.900 -23.256 1.00 4.32 90 GLY A CA 1
ATOM 1316 C C . GLY A 1 90 ? -17.372 0.381 -24.072 1.00 4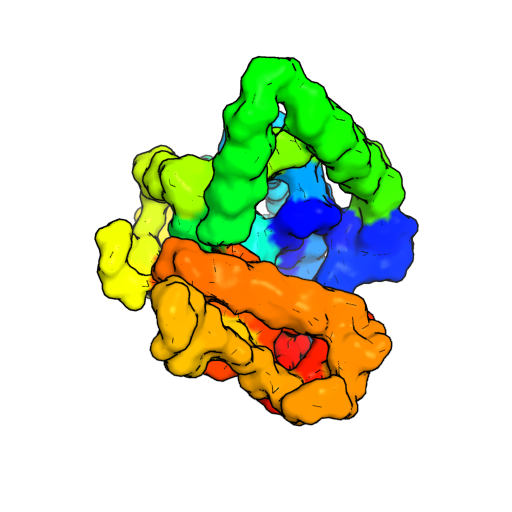.52 90 GLY A C 1
ATOM 1317 O O . GLY A 1 90 ? -17.279 0.350 -25.290 1.00 4.91 90 GLY A O 1
ATOM 1321 N N . LEU A 1 91 ? -17.429 1.540 -23.386 1.00 4.61 91 LEU A N 1
ATOM 1322 C CA . LEU A 1 91 ? -17.177 2.812 -24.048 1.00 4.87 91 LEU A CA 1
ATOM 1323 C C . LEU A 1 91 ? -15.715 2.912 -24.511 1.00 4.65 91 LEU A C 1
ATOM 1324 O O . LEU A 1 91 ? -15.430 3.387 -25.614 1.00 5.02 91 LEU A O 1
ATOM 1340 N N . THR A 1 92 ? -14.801 2.460 -23.666 1.00 4.64 92 THR A N 1
ATOM 1341 C CA . THR A 1 92 ? -13.396 2.478 -24.025 1.00 5.14 92 THR A CA 1
ATOM 1342 C C . THR A 1 92 ? -13.143 1.578 -25.245 1.00 4.56 92 THR A C 1
ATOM 1343 O O . THR A 1 92 ? -12.351 1.920 -26.151 1.00 5.22 92 THR A O 1
ATOM 1353 N N . SER A 1 93 ? -13.821 0.434 -25.271 1.00 4.64 93 SER A N 1
ATOM 1354 C CA . SER A 1 93 ? -13.697 -0.498 -26.382 1.00 4.68 93 SER A CA 1
ATOM 1355 C C . SER A 1 93 ? -14.225 0.129 -27.672 1.00 4.70 93 SER A C 1
ATOM 1356 O O . SER A 1 93 ? -13.598 -0.021 -28.738 1.00 5.04 93 SER A O 1
ATOM 1363 N N . ARG A 1 94 ? -15.362 0.835 -27.592 1.00 4.63 94 ARG A N 1
ATOM 1364 C CA . ARG A 1 94 ? -15.871 1.569 -28.745 1.00 4.65 94 ARG A CA 1
ATOM 1365 C C . ARG A 1 94 ? -14.849 2.573 -29.261 1.00 5.25 94 ARG A C 1
ATOM 1366 O O . ARG A 1 94 ? -14.702 2.751 -30.477 1.00 5.75 94 ARG A O 1
ATOM 1383 N N . TYR A 1 95 ? -14.149 3.299 -28.378 1.00 4.94 95 TYR A N 1
ATOM 1384 C CA . TYR A 1 95 ? -13.147 4.242 -28.807 1.00 5.26 95 TYR A CA 1
ATOM 1385 C C . TYR A 1 95 ? -12.081 3.562 -29.678 1.00 5.39 95 TYR A C 1
ATOM 1386 O O . TYR A 1 95 ? -11.748 4.037 -30.750 1.00 5.90 95 TYR A O 1
ATOM 1403 N N . VAL A 1 96 ? -11.528 2.464 -29.172 1.00 5.16 96 VAL A N 1
ATOM 1404 C CA . VAL A 1 96 ? -10.479 1.761 -29.900 1.00 5.42 96 VAL A CA 1
ATOM 1405 C C . VAL A 1 96 ? -10.997 1.240 -31.236 1.00 5.60 96 VAL A C 1
ATOM 1406 O O . VAL A 1 96 ? -10.311 1.334 -32.250 1.00 6.10 96 VAL A O 1
ATOM 1419 N N . ALA A 1 97 ? -12.210 0.690 -31.248 1.00 5.53 97 ALA A N 1
ATOM 1420 C CA . ALA A 1 97 ? -12.794 0.187 -32.479 1.00 5.38 97 ALA A CA 1
ATOM 1421 C C . ALA A 1 97 ? -12.985 1.290 -33.528 1.00 5.90 97 ALA A C 1
ATOM 1422 O O . ALA A 1 97 ? -12.947 1.008 -34.709 1.00 6.85 97 ALA A O 1
ATOM 1429 N N . ALA A 1 98 ? -13.253 2.510 -33.072 1.00 6.26 98 ALA A N 1
ATOM 1430 C CA . ALA A 1 98 ? -13.428 3.666 -33.977 1.00 7.13 98 ALA A CA 1
ATOM 1431 C C . ALA A 1 98 ? -12.097 4.177 -34.507 1.00 7.71 98 ALA A C 1
ATOM 1432 O O . ALA A 1 98 ? -11.982 4.513 -35.683 1.00 9.84 98 ALA A O 1
ATOM 1439 N N . VAL A 1 99 ? -11.097 4.310 -33.642 1.00 7.35 99 VAL A N 1
ATOM 1440 C CA . VAL A 1 99 ? -9.857 4.978 -34.057 1.00 8.15 99 VAL A CA 1
ATOM 1441 C C . VAL A 1 99 ? -8.839 4.010 -34.651 1.00 7.73 99 VAL A C 1
ATOM 1442 O O . VAL A 1 99 ? -7.946 4.473 -35.356 1.00 9.44 99 VAL A O 1
ATOM 1455 N N . ALA A 1 100 ? -8.929 2.723 -34.326 1.00 7.07 100 ALA A N 1
ATOM 1456 C CA . ALA A 1 100 ? -8.013 1.697 -34.782 1.00 6.91 100 ALA A CA 1
ATOM 1457 C C . ALA A 1 100 ? -8.807 0.478 -35.227 1.00 6.37 100 ALA A C 1
ATOM 1458 O O . ALA A 1 100 ? -8.662 -0.630 -34.707 1.00 6.54 100 ALA A O 1
ATOM 1465 N N . PRO A 1 101 ? -9.700 0.663 -36.223 1.00 6.34 101 PRO A N 1
ATOM 1466 C CA . PRO A 1 101 ? -10.658 -0.387 -36.543 1.00 5.95 101 PRO A CA 1
ATOM 1467 C C . PRO A 1 101 ? -10.019 -1.669 -37.095 1.00 6.01 101 PRO A C 1
ATOM 1468 O O . PRO A 1 101 ? -10.633 -2.729 -36.996 1.00 6.28 101 PRO A O 1
ATOM 1479 N N . ASP A 1 102 ? -8.826 -1.531 -37.684 1.00 6.59 102 ASP A N 1
ATOM 1480 C CA . ASP A 1 102 ? -8.092 -2.678 -38.205 1.00 7.19 102 ASP A CA 1
ATOM 1481 C C . ASP A 1 102 ? -7.540 -3.594 -37.123 1.00 6.71 102 ASP A C 1
ATOM 1482 O O . ASP A 1 102 ? -7.102 -4.698 -37.446 1.00 8.60 102 ASP A O 1
ATOM 1491 N N . LEU A 1 103 ? -7.551 -3.140 -35.861 1.00 6.06 103 LEU A N 1
ATOM 1492 C CA . LEU A 1 103 ? -7.018 -3.955 -34.758 1.00 5.90 103 LEU A CA 1
ATOM 1493 C C . LEU A 1 103 ? -8.105 -4.720 -34.015 1.00 5.37 103 LEU A C 1
ATOM 1494 O O . LEU A 1 103 ? -7.783 -5.420 -33.047 1.00 6.04 103 LEU A O 1
ATOM 1510 N N . VAL A 1 104 ? -9.370 -4.563 -34.421 1.00 5.61 104 VAL A N 1
ATOM 1511 C CA . VAL A 1 104 ? -10.513 -5.050 -33.654 1.00 5.49 104 VAL A CA 1
ATOM 1512 C C . VAL A 1 104 ? -11.341 -5.975 -34.545 1.00 5.18 104 VAL A C 1
ATOM 1513 O O . VAL A 1 104 ? -11.692 -5.595 -35.667 1.00 6.19 104 VAL A O 1
ATOM 1526 N N . ALA A 1 105 ? -11.690 -7.139 -34.005 1.00 5.04 105 ALA A N 1
ATOM 1527 C CA . ALA A 1 105 ? -12.597 -8.085 -34.683 1.00 5.22 105 ALA A CA 1
ATOM 1528 C C . ALA A 1 105 ? -14.040 -8.006 -34.153 1.00 5.02 105 ALA A C 1
ATOM 1529 O O . ALA A 1 105 ? -14.994 -8.279 -34.879 1.00 5.18 105 ALA A O 1
ATOM 1536 N N . SER A 1 106 ? -14.188 -7.658 -32.864 1.00 4.83 106 SER A N 1
ATOM 1537 C CA . SER A 1 106 ? -15.511 -7.610 -32.250 1.00 4.96 106 SER A CA 1
ATOM 1538 C C . SER A 1 106 ? -15.456 -6.716 -31.037 1.00 4.80 106 SER A C 1
ATOM 1539 O O . SER A 1 106 ? -14.400 -6.492 -30.449 1.00 5.04 106 SER A O 1
ATOM 1546 N N . VAL A 1 107 ? -16.632 -6.204 -30.667 1.00 4.45 107 VAL A N 1
ATOM 1547 C CA . VAL A 1 107 ? -16.848 -5.415 -29.457 1.00 4.44 107 VAL A CA 1
ATOM 1548 C C . VAL A 1 107 ? -18.059 -5.984 -28.764 1.00 4.22 107 VAL A C 1
ATOM 1549 O O . VAL A 1 107 ? -19.151 -6.000 -29.345 1.00 4.71 107 VAL A O 1
ATOM 1562 N N . THR A 1 108 ? -17.869 -6.422 -27.519 1.00 4.10 108 THR A N 1
ATOM 1563 C CA . THR A 1 108 ? -18.933 -6.935 -26.667 1.00 3.98 108 THR A CA 1
ATOM 1564 C C . THR A 1 108 ? -18.992 -6.057 -25.435 1.00 4.19 108 THR A C 1
ATOM 1565 O O . THR A 1 108 ? -17.954 -5.820 -24.810 1.00 4.70 108 THR A O 1
ATOM 1575 N N . THR A 1 109 ? -20.189 -5.569 -25.081 1.00 3.73 109 THR A N 1
ATOM 1576 C CA . THR A 1 109 ? -20.344 -4.697 -23.932 1.00 3.91 109 THR A CA 1
ATOM 1577 C C . THR A 1 109 ? -21.278 -5.341 -22.919 1.00 4.00 109 THR A C 1
ATOM 1578 O O . THR A 1 109 ? -22.342 -5.862 -23.254 1.00 5.06 109 THR A O 1
ATOM 1588 N N . ILE A 1 110 ? -20.883 -5.264 -21.646 1.00 3.91 110 ILE A N 1
ATOM 1589 C CA . ILE A 1 110 ? -21.585 -5.894 -20.534 1.00 3.90 110 ILE A CA 1
ATOM 1590 C C . ILE A 1 110 ? -21.953 -4.798 -19.555 1.00 3.94 110 ILE A C 1
ATOM 1591 O O . ILE A 1 110 ? -21.080 -4.191 -18.928 1.00 4.33 110 ILE A O 1
ATOM 1607 N N . GLY A 1 111 ? -23.243 -4.466 -19.443 1.00 4.10 111 GLY A N 1
ATOM 1608 C CA . GLY A 1 111 ? -23.656 -3.408 -18.538 1.00 4.42 111 GLY A CA 1
ATOM 1609 C C . GLY A 1 111 ? -23.019 -2.084 -18.850 1.00 4.43 111 GLY A C 1
ATOM 1610 O O . GLY A 1 111 ? -22.684 -1.307 -17.942 1.00 5.07 111 GLY A O 1
ATOM 1614 N N . THR A 1 112 ? -22.837 -1.772 -20.127 1.00 4.35 112 THR A N 1
ATOM 1615 C CA . THR A 1 112 ? -22.148 -0.541 -20.501 1.00 3.93 112 THR A CA 1
ATOM 1616 C C . THR A 1 112 ? -23.133 0.602 -20.629 1.00 4.12 112 THR A C 1
ATOM 1617 O O . THR A 1 112 ? -24.153 0.460 -21.291 1.00 4.46 112 THR A O 1
ATOM 1627 N N . PRO A 1 113 ? -22.832 1.765 -20.019 1.00 4.37 113 PRO A N 1
ATOM 1628 C CA . PRO A 1 113 ? -23.734 2.910 -20.106 1.00 4.51 113 PRO A CA 1
ATOM 1629 C C . PRO A 1 113 ? -23.530 3.667 -21.430 1.00 4.28 113 PRO A C 1
ATOM 1630 O O . PRO A 1 113 ? -23.003 4.797 -21.455 1.00 4.75 113 PRO A O 1
ATOM 1641 N N . HIS A 1 114 ? -23.949 3.047 -22.534 1.00 4.18 114 HIS A N 1
ATOM 1642 C CA . HIS A 1 114 ? -23.859 3.723 -23.832 1.00 4.35 114 HIS A CA 1
ATOM 1643 C C . HIS A 1 114 ? -24.610 5.045 -23.823 1.00 5.01 114 HIS A C 1
ATOM 1644 O O . HIS A 1 114 ? -24.250 5.953 -24.554 1.00 5.75 114 HIS A O 1
ATOM 1658 N N .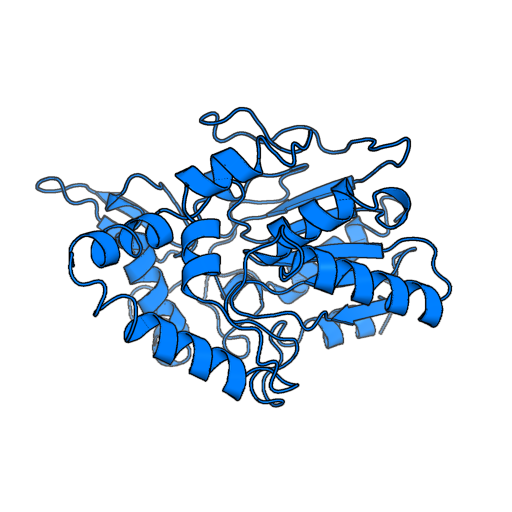 ARG A 1 115 ? -25.682 5.131 -23.011 1.00 4.81 115 ARG A N 1
ATOM 1659 C CA . ARG A 1 115 ? -26.466 6.352 -22.883 1.00 5.35 115 ARG A CA 1
ATOM 1660 C C . ARG A 1 115 ? -26.249 7.023 -21.527 1.00 5.09 115 ARG A C 1
ATOM 1661 O O . ARG A 1 115 ? -27.048 7.858 -21.124 1.00 6.36 115 ARG A O 1
ATOM 1678 N N . GLY A 1 116 ? -25.168 6.680 -20.833 1.00 5.09 116 GLY A N 1
ATOM 1679 C CA . GLY A 1 116 ? -24.881 7.244 -19.553 1.00 4.63 116 GLY A CA 1
ATOM 1680 C C . GLY A 1 116 ? -25.673 6.595 -18.443 1.00 4.60 116 GLY A C 1
ATOM 1681 O O . GLY A 1 116 ? -26.455 5.662 -18.632 1.00 5.21 116 GLY A O 1
ATOM 1685 N N . SER A 1 117 ? -25.453 7.136 -17.226 1.00 5.09 117 SER A N 1
ATOM 1686 C CA . SER A 1 117 ? -26.077 6.661 -15.985 1.00 5.18 117 SER A CA 1
ATOM 1687 C C . SER A 1 117 ? -26.820 7.805 -15.322 1.00 5.19 117 SER A C 1
ATOM 1688 O O . SER A 1 117 ? -26.212 8.844 -15.004 1.00 5.39 117 SER A O 1
ATOM 1695 N N . GLU A 1 118 ? -28.092 7.560 -14.997 1.00 5.31 118 GLU A N 1
ATOM 1696 C CA . GLU A 1 118 ? -28.837 8.526 -14.214 1.00 5.64 118 GLU A CA 1
ATOM 1697 C C . GLU A 1 118 ? -28.222 8.727 -12.820 1.00 5.55 118 GLU A C 1
ATOM 1698 O O . GLU A 1 118 ? -28.429 9.783 -12.208 1.00 6.31 118 GLU A O 1
ATOM 1710 N N . PHE A 1 119 ? -27.505 7.730 -12.310 1.00 5.37 119 PHE A N 1
ATOM 1711 C CA . PHE A 1 119 ? -26.852 7.929 -11.018 1.00 5.74 119 PHE A CA 1
ATOM 1712 C C . PHE A 1 119 ? -25.687 8.925 -11.140 1.00 5.79 119 PHE A C 1
ATOM 1713 O O . PHE A 1 119 ? -25.464 9.755 -10.259 1.00 6.42 119 PHE A O 1
ATOM 1730 N N . ALA A 1 120 ? -24.945 8.852 -12.252 1.00 6.01 120 ALA A N 1
ATOM 1731 C CA . ALA A 1 120 ? -23.926 9.866 -12.516 1.00 5.99 120 ALA A CA 1
ATOM 1732 C C . ALA A 1 120 ? -24.560 11.254 -12.607 1.00 6.13 120 ALA A C 1
ATOM 1733 O O . ALA A 1 120 ? -24.013 12.232 -12.101 1.00 6.71 120 ALA A O 1
ATOM 1740 N N . ASP A 1 121 ? -25.706 11.344 -13.286 1.00 6.02 121 ASP A N 1
ATOM 1741 C CA . ASP A 1 121 ? -26.399 12.626 -13.352 1.00 6.60 121 ASP A CA 1
ATOM 1742 C C . ASP A 1 121 ? -26.693 13.172 -11.949 1.00 6.31 121 ASP A C 1
ATOM 1743 O O . ASP A 1 121 ? -26.512 14.365 -11.667 1.00 6.99 121 ASP A O 1
ATOM 1752 N N . PHE A 1 122 ? -27.159 12.274 -11.069 1.00 6.33 122 PHE A N 1
ATOM 1753 C CA . PHE A 1 122 ? -27.479 12.652 -9.688 1.00 6.19 122 PHE A CA 1
ATOM 1754 C C . PHE A 1 122 ? -26.233 13.200 -8.984 1.00 5.99 122 PHE A C 1
ATOM 1755 O O . PHE A 1 122 ? -26.280 14.287 -8.376 1.00 7.01 122 PHE A O 1
ATOM 1772 N N . VAL A 1 123 ? -25.132 12.445 -9.039 1.00 6.01 123 VAL A N 1
ATOM 1773 C CA . VAL A 1 123 ? -23.915 12.876 -8.379 1.00 6.62 123 VAL A CA 1
ATOM 1774 C C . VAL A 1 123 ? -23.451 14.234 -8.921 1.00 6.47 123 VAL A C 1
ATOM 1775 O O . VAL A 1 123 ? -23.095 15.127 -8.153 1.00 6.86 123 VAL A O 1
ATOM 1788 N N . GLN A 1 124 ? -23.398 14.376 -10.250 1.00 6.83 124 GLN A N 1
ATOM 1789 C CA A GLN A 1 124 ? -22.915 15.626 -10.791 0.51 7.72 124 GLN A CA 1
ATOM 1790 C CA B GLN A 1 124 ? -22.967 15.629 -10.889 0.49 7.49 124 GLN A CA 1
ATOM 1791 C C . GLN A 1 124 ? -23.838 16.796 -10.409 1.00 7.61 124 GLN A C 1
ATOM 1792 O O . GLN A 1 124 ? -23.339 17.886 -10.112 1.00 8.01 124 GLN A O 1
ATOM 1814 N N . GLY A 1 125 ? -25.159 16.577 -10.376 1.00 7.61 125 GLY A N 1
ATOM 1815 C CA . GLY A 1 125 ? -26.091 17.627 -9.979 1.00 8.09 125 GLY A CA 1
ATOM 1816 C C . GLY A 1 125 ? -25.864 18.047 -8.528 1.00 7.35 125 GLY A C 1
ATOM 1817 O O . GLY A 1 125 ? -25.949 19.231 -8.179 1.00 7.96 125 GLY A O 1
ATOM 1821 N N . VAL A 1 126 ? -25.623 17.073 -7.656 1.00 6.85 126 VAL A N 1
ATOM 1822 C CA . VAL A 1 126 ? -25.357 17.379 -6.258 1.00 7.00 126 VAL A CA 1
ATOM 1823 C C . VAL A 1 126 ? -24.066 18.184 -6.115 1.00 7.08 126 VAL A C 1
ATOM 1824 O O . VAL A 1 126 ? -24.032 19.144 -5.328 1.00 7.96 126 VAL A O 1
ATOM 1837 N N . LEU A 1 127 ? -22.999 17.795 -6.817 1.00 7.47 127 LEU A N 1
ATOM 1838 C CA . LEU A 1 127 ? -21.790 18.570 -6.755 1.00 8.19 127 LEU A CA 1
ATOM 1839 C C . LEU A 1 127 ? -22.024 19.998 -7.253 1.00 8.70 127 LEU A C 1
ATOM 1840 O O . LEU A 1 127 ? -21.499 20.937 -6.680 1.00 9.69 127 LEU A O 1
ATOM 1856 N N . ALA A 1 128 ? -22.823 20.156 -8.316 1.00 9.38 128 ALA A N 1
ATOM 1857 C CA . ALA A 1 128 ? -23.078 21.478 -8.879 1.00 10.59 128 ALA A CA 1
ATOM 1858 C C . ALA A 1 128 ? -23.882 22.350 -7.913 1.00 10.63 128 A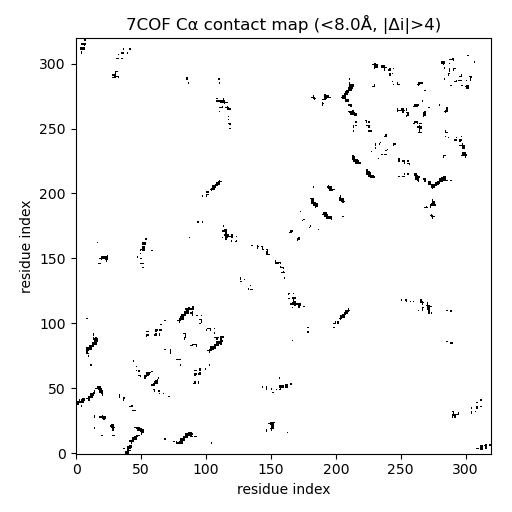LA A C 1
ATOM 1859 O O . ALA A 1 128 ? -23.811 23.580 -8.031 1.00 12.56 128 ALA A O 1
ATOM 1866 N N . TYR A 1 129 ? -24.605 21.758 -6.962 1.00 10.98 129 TYR A N 1
ATOM 1867 C CA . TYR A 1 129 ? -25.362 22.513 -5.983 1.00 11.89 129 TYR A CA 1
ATOM 1868 C C . TYR A 1 129 ? -24.436 23.308 -5.042 1.00 12.27 129 TYR A C 1
ATOM 1869 O O . TYR A 1 129 ? -24.910 24.290 -4.464 1.00 14.67 129 TYR A O 1
ATOM 1886 N N . ASP A 1 130 ? -23.158 22.893 -4.883 1.00 11.67 130 ASP A N 1
ATOM 1887 C CA . ASP A 1 130 ? -22.185 23.638 -4.071 1.00 11.42 130 ASP A CA 1
ATOM 1888 C C . ASP A 1 130 ? -21.413 24.606 -4.947 1.00 11.68 130 ASP A C 1
ATOM 1889 O O . ASP A 1 130 ? -20.510 24.201 -5.690 1.00 13.19 130 ASP A O 1
ATOM 1898 N N . PRO A 1 131 ? -21.714 25.909 -4.879 1.00 14.25 131 PRO A N 1
ATOM 1899 C CA . PRO A 1 131 ? -21.086 26.849 -5.788 1.00 16.21 131 PRO A CA 1
ATOM 1900 C C . PRO A 1 131 ? -19.591 27.076 -5.499 1.00 14.26 131 PRO A C 1
ATOM 1901 O O . PRO A 1 131 ? -18.892 27.675 -6.307 1.00 16.57 131 PRO A O 1
ATOM 1912 N N . THR A 1 132 ? -19.098 26.640 -4.334 1.00 12.90 132 THR A N 1
ATOM 1913 C CA . THR A 1 132 ? -17.700 26.832 -3.972 1.00 12.99 132 THR A CA 1
ATOM 1914 C C . THR A 1 132 ? -16.805 25.789 -4.647 1.00 12.50 132 THR A C 1
ATOM 1915 O O . THR A 1 132 ? -15.573 25.955 -4.696 1.00 13.90 132 THR A O 1
ATOM 1925 N N . GLY A 1 133 ? -17.402 24.688 -5.119 1.00 11.50 133 GLY A N 1
ATOM 1926 C CA . GLY A 1 133 ? -16.634 23.565 -5.628 1.00 11.79 133 GLY A CA 1
ATOM 1927 C C . GLY A 1 133 ? -15.941 22.735 -4.556 1.00 9.88 133 GLY A C 1
ATOM 1928 O O . GLY A 1 133 ? -15.244 21.785 -4.916 1.00 10.34 133 GLY A O 1
ATOM 1932 N N . LEU A 1 134 ? -16.097 23.083 -3.261 1.00 9.51 134 LEU A N 1
ATOM 1933 C CA . LEU A 1 134 ? -15.371 22.324 -2.215 1.00 9.45 134 LEU A CA 1
ATOM 1934 C C . LEU A 1 134 ? -15.788 20.868 -2.179 1.00 8.60 134 LEU A C 1
ATOM 1935 O O . LEU A 1 134 ? -14.932 20.004 -1.996 1.00 8.97 134 LEU A O 1
ATOM 1951 N N . SER A 1 135 ? -17.084 20.579 -2.333 1.00 8.12 135 SER A N 1
ATOM 1952 C CA . SER A 1 135 ? -17.505 19.202 -2.338 1.00 7.93 135 SER A CA 1
ATOM 1953 C C . SER A 1 135 ? -16.837 18.431 -3.473 1.00 7.28 135 SER A C 1
ATOM 1954 O O . SER A 1 135 ? -16.444 17.272 -3.299 1.00 8.56 135 SER A O 1
ATOM 1961 N N . SER A 1 136 ? -16.729 19.051 -4.653 1.00 7.01 136 SER A N 1
ATOM 1962 C CA . SER A 1 136 ? -16.077 18.419 -5.766 1.00 7.49 136 SER A CA 1
ATOM 1963 C C . SER A 1 136 ? -14.606 18.168 -5.457 1.00 7.40 136 SER A C 1
ATOM 1964 O O . SER A 1 136 ? -14.066 17.085 -5.726 1.00 7.95 136 SER A O 1
ATOM 1971 N N . SER A 1 137 ? -13.926 19.181 -4.909 1.00 6.86 137 SER A N 1
ATOM 1972 C CA A SER A 1 137 ? -12.484 19.060 -4.603 0.52 7.34 137 SER A CA 1
ATOM 1973 C CA B SER A 1 137 ? -12.516 19.057 -4.629 0.48 7.12 137 SER A CA 1
ATOM 1974 C C . SER A 1 137 ? -12.227 17.918 -3.629 1.00 6.35 137 SER A C 1
ATOM 1975 O O . SER A 1 137 ? -11.351 17.097 -3.819 1.00 7.07 137 SER A O 1
ATOM 1987 N N . VAL A 1 138 ? -12.985 17.913 -2.526 1.00 6.50 138 VAL A N 1
ATOM 1988 C CA . VAL A 1 138 ? -12.741 16.956 -1.465 1.00 6.59 138 VAL A CA 1
ATOM 1989 C C . VAL A 1 138 ? -13.137 15.545 -1.911 1.00 6.43 138 VAL A C 1
ATOM 1990 O O . VAL A 1 138 ? -12.365 14.593 -1.721 1.00 6.57 138 VAL A O 1
ATOM 2003 N N . ILE A 1 139 ? -14.349 15.360 -2.473 1.00 6.62 139 ILE A N 1
ATOM 2004 C CA . ILE A 1 139 ? -14.781 14.033 -2.865 1.00 7.18 139 ILE A CA 1
ATOM 2005 C C . ILE A 1 139 ? -13.914 13.484 -3.991 1.00 6.41 139 ILE A C 1
ATOM 2006 O O . ILE A 1 139 ? -13.487 12.338 -3.933 1.00 6.72 139 ILE A O 1
ATOM 2022 N N . ALA A 1 140 ? -13.647 14.307 -5.016 1.00 6.54 140 ALA A N 1
ATOM 2023 C CA . ALA A 1 140 ? -12.836 13.799 -6.110 1.00 6.69 140 ALA A CA 1
ATOM 2024 C C . ALA A 1 140 ? -11.430 13.458 -5.645 1.00 6.12 140 ALA A C 1
ATOM 2025 O O . ALA A 1 140 ? -10.844 12.497 -6.111 1.00 6.64 140 ALA A O 1
ATOM 2032 N N . ALA A 1 141 ? -10.859 14.278 -4.722 1.00 6.00 141 ALA A N 1
ATOM 2033 C CA . ALA A 1 141 ? -9.508 13.929 -4.245 1.00 6.28 141 ALA A CA 1
ATOM 2034 C C . ALA A 1 141 ? -9.513 12.561 -3.571 1.00 6.09 141 ALA A C 1
ATOM 2035 O O . ALA A 1 141 ? -8.608 11.766 -3.793 1.00 6.38 141 ALA A O 1
ATOM 2042 N N . PHE A 1 142 ? -10.533 12.294 -2.728 1.00 6.35 142 PHE A N 1
ATOM 2043 C CA . PHE A 1 142 ? -10.632 11.013 -2.056 1.00 6.87 142 PHE A CA 1
ATOM 2044 C C . PHE A 1 142 ? -10.736 9.869 -3.071 1.00 5.84 142 PHE A C 1
ATOM 2045 O O . PHE A 1 142 ? -10.059 8.838 -2.941 1.00 6.38 142 PHE A O 1
ATOM 2062 N N . VAL A 1 143 ? -11.600 10.052 -4.058 1.00 5.99 143 VAL A N 1
ATOM 2063 C CA . VAL A 1 143 ? -11.804 9.017 -5.069 1.00 6.13 143 VAL A CA 1
ATOM 2064 C C . VAL A 1 143 ? -10.500 8.782 -5.857 1.00 5.80 143 VAL A C 1
ATOM 2065 O O . VAL A 1 143 ? -10.099 7.657 -6.119 1.00 6.09 143 VAL A O 1
ATOM 2078 N N . ASN A 1 144 ? -9.846 9.876 -6.229 1.00 5.58 144 ASN A N 1
ATOM 2079 C CA . ASN A 1 144 ? -8.601 9.767 -6.963 1.00 5.60 144 ASN A CA 1
ATOM 2080 C C . ASN A 1 144 ? -7.556 8.995 -6.154 1.00 5.24 144 ASN A C 1
ATOM 2081 O O . ASN A 1 144 ? -6.853 8.139 -6.686 1.00 6.13 144 ASN A O 1
ATOM 2090 N N . VAL A 1 145 ? -7.445 9.326 -4.852 1.00 5.46 145 VAL A N 1
ATOM 2091 C CA . VAL A 1 145 ? -6.517 8.611 -4.006 1.00 6.21 145 VAL A CA 1
ATOM 2092 C C . VAL A 1 145 ? -6.877 7.115 -3.921 1.00 6.29 145 VAL A C 1
ATOM 2093 O O . VAL A 1 145 ? -5.977 6.277 -3.989 1.00 7.39 145 VAL A O 1
ATOM 2106 N N . PHE A 1 146 ? -8.171 6.794 -3.799 1.00 7.42 146 PHE A N 1
ATOM 2107 C CA . PHE A 1 146 ? -8.622 5.408 -3.871 1.00 8.37 146 PHE A CA 1
ATOM 2108 C C . PHE A 1 146 ? -8.104 4.733 -5.131 1.00 6.70 146 PHE A C 1
ATOM 2109 O O . PHE A 1 146 ? -7.606 3.607 -5.090 1.00 7.49 146 PHE A O 1
ATOM 2126 N N . GLY A 1 147 ? -8.231 5.448 -6.241 1.00 6.75 147 GLY A N 1
ATOM 2127 C CA . GLY A 1 147 ? -7.748 4.911 -7.504 1.00 7.09 147 GLY A CA 1
ATOM 2128 C C . GLY A 1 147 ? -6.271 4.633 -7.520 1.00 6.58 147 GLY A C 1
ATOM 2129 O O . GLY A 1 147 ? -5.807 3.596 -7.974 1.00 7.84 147 GLY A O 1
ATOM 2133 N N . ILE A 1 148 ? -5.499 5.603 -7.012 1.00 6.23 148 ILE A N 1
ATOM 2134 C CA . ILE A 1 148 ? -4.048 5.445 -6.985 1.00 7.00 148 ILE A CA 1
ATOM 2135 C C . ILE A 1 148 ? -3.672 4.228 -6.132 1.00 6.96 148 ILE A C 1
ATOM 2136 O O . ILE A 1 148 ? -2.822 3.409 -6.507 1.00 9.61 148 ILE A O 1
ATOM 2152 N N . LEU A 1 149 ? -4.259 4.136 -4.930 1.00 6.81 149 LEU A N 1
ATOM 2153 C CA . LEU A 1 149 ? -3.864 3.125 -4.000 1.00 7.32 149 LEU A CA 1
ATOM 2154 C C . LEU A 1 149 ? -4.292 1.719 -4.4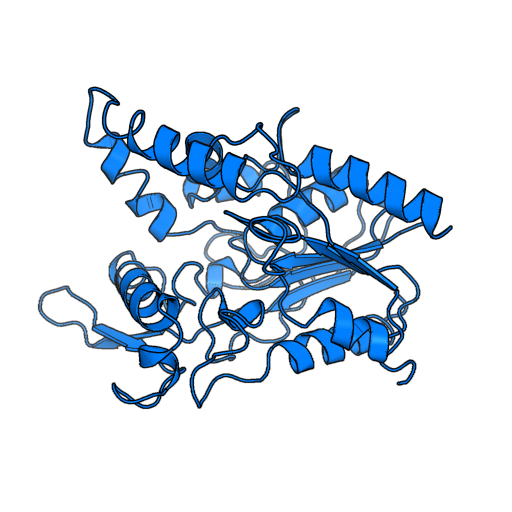24 1.00 7.98 149 LEU A C 1
ATOM 2155 O O . LEU A 1 149 ? -3.634 0.748 -4.075 1.00 10.92 149 LEU A O 1
ATOM 2171 N N . THR A 1 150 ? -5.419 1.617 -5.121 1.00 7.25 150 THR A N 1
ATOM 2172 C CA . THR A 1 150 ? -5.924 0.320 -5.527 1.00 7.56 150 THR A CA 1
ATOM 2173 C C . THR A 1 150 ? -5.459 -0.106 -6.923 1.00 7.32 150 THR A C 1
ATOM 2174 O O . THR A 1 150 ? -5.575 -1.278 -7.263 1.00 8.42 150 THR A O 1
ATOM 2184 N N . SER A 1 151 ? -4.999 0.827 -7.755 1.00 7.21 151 SER A N 1
ATOM 2185 C CA . SER A 1 151 ? -4.438 0.423 -9.043 1.00 7.21 151 SER A CA 1
ATOM 2186 C C . SER A 1 151 ? -3.313 -0.589 -8.825 1.00 7.88 151 SER A C 1
ATOM 2187 O O . SER A 1 151 ? -2.432 -0.331 -7.985 1.00 8.94 151 SER A O 1
ATOM 2194 N N . SER A 1 152 ? -3.299 -1.680 -9.584 1.00 7.63 152 SER A N 1
ATOM 2195 C CA . SER A 1 152 ? -2.238 -2.689 -9.415 1.00 8.40 152 SER A CA 1
ATOM 2196 C C . SER A 1 152 ? -0.851 -2.084 -9.626 1.00 9.20 152 SER A C 1
ATOM 2197 O O . SER A 1 152 ? 0.135 -2.641 -9.129 1.00 12.14 152 SER A O 1
ATOM 2204 N N . SER A 1 153 ? -0.772 -1.027 -10.430 1.00 9.13 153 SER A N 1
ATOM 2205 C CA . SER A 1 153 ? 0.482 -0.409 -10.807 1.00 10.43 153 SER A CA 1
ATOM 2206 C C . SER A 1 153 ? 0.642 0.975 -10.164 1.00 9.82 153 SER A C 1
ATOM 2207 O O . SER A 1 153 ? 1.527 1.715 -10.524 1.00 11.66 153 SER A O 1
ATOM 2214 N N . HIS A 1 154 ? -0.242 1.319 -9.221 1.00 9.91 154 HIS A N 1
ATOM 2215 C CA . HIS A 1 154 ? -0.265 2.657 -8.602 1.00 10.91 154 HIS A CA 1
ATOM 2216 C C . HIS A 1 154 ? -0.287 3.754 -9.670 1.00 10.27 154 HIS A C 1
ATOM 2217 O O . HIS A 1 154 ? 0.358 4.769 -9.554 1.00 12.15 154 HIS A O 1
ATOM 2231 N N . ASN A 1 155 ? -1.082 3.528 -10.712 1.00 9.59 155 ASN A N 1
ATOM 2232 C CA . ASN A 1 155 ? -1.308 4.496 -11.758 1.00 9.42 155 ASN A CA 1
ATOM 2233 C C . ASN A 1 155 ? -1.858 5.790 -11.143 1.00 8.34 155 ASN A C 1
ATOM 2234 O O . ASN A 1 155 ? -2.940 5.786 -10.521 1.00 8.42 155 ASN A O 1
ATOM 2243 N N . THR A 1 156 ? -1.122 6.876 -11.305 1.00 8.70 156 THR A N 1
ATOM 2244 C CA . THR A 1 156 ? -1.523 8.139 -10.702 1.00 8.79 156 THR A CA 1
ATOM 2245 C C . THR A 1 156 ? -2.422 8.985 -11.614 1.00 8.35 156 THR A C 1
ATOM 2246 O O . THR A 1 156 ? -2.884 10.049 -11.212 1.00 8.83 156 THR A O 1
ATOM 2256 N N . ASN A 1 157 ? -2.701 8.521 -12.824 1.00 8.02 157 ASN A N 1
ATOM 2257 C CA . ASN A 1 157 ? -3.602 9.229 -13.720 1.00 7.86 157 ASN A CA 1
ATOM 2258 C C . ASN A 1 157 ? -5.041 8.846 -13.380 1.00 7.23 157 ASN A C 1
ATOM 2259 O O . ASN A 1 157 ? -5.628 7.960 -13.971 1.00 8.82 157 ASN A O 1
ATOM 2268 N N . GLN A 1 158 ? -5.575 9.547 -12.373 1.00 6.10 158 GLN A N 1
ATOM 2269 C CA . GLN A 1 158 ? -6.921 9.294 -11.850 1.00 6.00 158 GLN A CA 1
ATOM 2270 C C . GLN A 1 158 ? -7.583 10.654 -11.749 1.00 6.31 158 GLN A C 1
ATOM 2271 O O . GLN A 1 158 ? -7.089 11.551 -11.066 1.00 7.66 158 GLN A O 1
ATOM 2283 N N . ASP A 1 159 ? -8.700 10.800 -12.461 1.00 5.85 159 ASP A N 1
ATOM 2284 C CA . ASP A 1 159 ? -9.448 12.058 -12.546 1.00 5.95 159 ASP A CA 1
ATOM 2285 C C . ASP A 1 159 ? -10.933 11.756 -12.414 1.00 5.91 159 ASP A C 1
ATOM 2286 O O . ASP A 1 159 ? -11.652 11.544 -13.404 1.00 6.20 159 ASP A O 1
ATOM 2295 N N . ALA A 1 160 ? -11.380 11.722 -11.171 1.00 5.85 160 ALA A N 1
ATOM 2296 C CA . ALA A 1 160 ? -12.747 11.312 -10.863 1.00 6.00 160 ALA A CA 1
ATOM 2297 C C . ALA A 1 160 ? -13.772 12.324 -11.389 1.00 5.78 160 ALA A C 1
ATOM 2298 O O . ALA A 1 160 ? -14.882 11.925 -11.731 1.00 6.47 160 ALA A O 1
ATOM 2305 N N . LEU A 1 161 ? -13.423 13.614 -11.448 1.00 5.50 161 LEU A N 1
ATOM 2306 C CA . LEU A 1 161 ? -14.373 14.551 -12.020 1.00 6.03 161 LEU A CA 1
ATOM 2307 C C . LEU A 1 161 ? -14.529 14.325 -13.522 1.00 6.11 161 LEU A C 1
ATOM 2308 O O . LEU A 1 161 ? -15.654 14.461 -14.054 1.00 6.36 161 LEU A O 1
ATOM 2324 N N . ALA A 1 162 ? -13.457 13.970 -14.223 1.00 6.09 162 ALA A N 1
ATOM 2325 C CA . ALA A 1 162 ? -13.572 13.643 -15.637 1.00 6.39 162 ALA A CA 1
ATOM 2326 C C . ALA A 1 162 ? -14.404 12.388 -15.854 1.00 5.82 162 ALA A C 1
ATOM 2327 O O . ALA A 1 162 ? -15.240 12.357 -16.762 1.00 6.39 162 ALA A O 1
ATOM 2334 N N . SER A 1 163 ? -14.171 11.339 -15.053 1.00 5.71 163 SER A N 1
ATOM 2335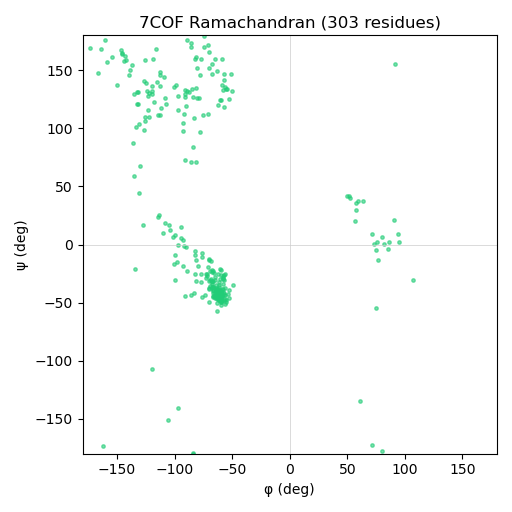 C CA . SER A 1 163 ? -14.961 10.133 -15.226 1.00 6.00 163 SER A CA 1
ATOM 2336 C C . SER A 1 163 ? -16.433 10.390 -14.915 1.00 5.41 163 SER A C 1
ATOM 2337 O O . SER A 1 163 ? -17.312 9.848 -15.587 1.00 6.00 163 SER A O 1
ATOM 2344 N N . LEU A 1 164 ? -16.711 11.183 -13.881 1.00 5.31 164 LEU A N 1
ATOM 2345 C CA . LEU A 1 164 ? -18.088 11.479 -13.537 1.00 5.49 164 LEU A CA 1
ATOM 2346 C C . LEU A 1 164 ? -18.809 12.167 -14.707 1.00 5.68 164 LEU A C 1
ATOM 2347 O O . LEU A 1 164 ? -19.891 11.753 -15.121 1.00 6.25 164 LEU A O 1
ATOM 2363 N N . LYS A 1 165 ? -18.173 13.212 -15.254 1.00 5.73 165 LYS A N 1
ATOM 2364 C CA . LYS A 1 165 ? -18.791 13.914 -16.366 1.00 6.27 165 LYS A CA 1
ATOM 2365 C C . LYS A 1 165 ? -19.025 12.947 -17.527 1.00 5.43 165 LYS A C 1
ATOM 2366 O O . LYS A 1 165 ? -20.087 12.951 -18.168 1.00 6.39 165 LYS A O 1
ATOM 2385 N N . THR A 1 166 ? -18.030 12.124 -17.823 1.00 5.36 166 THR A N 1
ATOM 2386 C CA . THR A 1 166 ? -18.077 11.177 -18.931 1.00 5.71 166 THR A CA 1
ATOM 2387 C C . THR A 1 166 ? -19.327 10.297 -18.875 1.00 5.65 166 THR A C 1
ATOM 2388 O O . THR A 1 166 ? -19.899 9.950 -19.904 1.00 6.64 166 THR A O 1
ATOM 2398 N N . LEU A 1 167 ? -19.708 9.892 -17.660 1.00 5.06 167 LEU A N 1
ATOM 2399 C CA . LEU A 1 167 ? -20.757 8.899 -17.467 1.00 5.04 167 LEU A CA 1
ATOM 2400 C C . LEU A 1 167 ? -22.142 9.503 -17.293 1.00 5.02 167 LEU A C 1
ATOM 2401 O O . LEU A 1 167 ? -23.117 8.752 -17.185 1.00 5.79 167 LEU A O 1
ATOM 2417 N N . THR A 1 168 ? -22.272 10.829 -17.309 1.00 5.19 168 THR A N 1
ATOM 2418 C CA . THR A 1 168 ? -23.579 11.453 -17.304 1.00 5.56 168 THR A CA 1
ATOM 2419 C C . THR A 1 168 ? -24.319 11.171 -18.614 1.00 5.75 168 THR A C 1
ATOM 2420 O O . THR A 1 168 ? -23.717 10.917 -19.659 1.00 6.19 168 THR A O 1
ATOM 2430 N N . THR A 1 169 ? -25.647 11.229 -18.552 1.00 5.61 169 THR A N 1
ATOM 2431 C CA . THR A 1 169 ? -26.450 11.013 -19.752 1.00 5.99 169 THR A CA 1
ATOM 2432 C C . THR A 1 169 ? -26.206 12.077 -20.822 1.00 6.19 169 THR A C 1
ATOM 2433 O O . THR A 1 169 ? -26.154 11.752 -22.005 1.00 6.44 169 THR A O 1
ATOM 2443 N N . ALA A 1 170 ? -26.083 13.340 -20.413 1.00 6.46 170 ALA A N 1
ATOM 2444 C CA . ALA A 1 170 ? -25.835 14.376 -21.414 1.00 7.69 170 ALA A CA 1
ATOM 2445 C C . ALA A 1 170 ? -24.499 14.141 -22.113 1.00 6.60 170 ALA A C 1
ATOM 2446 O O . ALA A 1 170 ? -24.373 14.310 -23.331 1.00 6.85 170 ALA A O 1
ATOM 2453 N N . GLN A 1 171 ? -23.467 13.835 -21.334 1.00 6.27 171 GLN A N 1
ATOM 2454 C CA . GLN A 1 171 ? -22.141 13.678 -21.928 1.00 6.19 171 GLN A CA 1
ATOM 2455 C C . GLN A 1 171 ? -22.080 12.411 -22.784 1.00 5.85 171 GLN A C 1
ATOM 2456 O O . GLN A 1 171 ? -21.447 12.415 -23.843 1.00 6.32 171 GLN A O 1
ATOM 2468 N N . ALA A 1 172 ? -22.732 11.344 -22.344 1.00 5.84 172 ALA A N 1
ATOM 2469 C CA . ALA A 1 172 ? -22.746 10.126 -23.175 1.00 5.80 172 ALA A CA 1
ATOM 2470 C C . ALA A 1 172 ? -23.389 10.428 -24.527 1.00 5.81 172 ALA A C 1
ATOM 2471 O O . ALA A 1 172 ? -22.964 9.900 -25.552 1.00 6.46 172 ALA A O 1
ATOM 2478 N N . ALA A 1 173 ? -24.452 11.249 -24.529 1.00 6.04 173 ALA A N 1
ATOM 2479 C CA . ALA A 1 173 ? -25.108 11.573 -25.801 1.00 6.43 173 ALA A CA 1
ATOM 2480 C C . ALA A 1 173 ? -24.123 12.310 -26.715 1.00 6.52 173 ALA A C 1
ATOM 2481 O O . ALA A 1 173 ? -24.090 12.076 -27.926 1.00 8.65 173 ALA A O 1
ATOM 2488 N N . THR A 1 174 ? -23.302 13.186 -26.149 1.00 5.95 174 THR A N 1
ATOM 2489 C CA . THR A 1 174 ? -22.250 13.851 -26.912 1.00 6.46 174 THR A CA 1
ATOM 2490 C C . THR A 1 174 ? -21.202 12.843 -27.409 1.00 6.12 174 THR A C 1
ATOM 2491 O O . THR A 1 174 ? -20.793 12.886 -28.574 1.00 7.07 174 THR A O 1
ATOM 2501 N N . TYR A 1 175 ? -20.769 11.934 -26.533 1.00 6.04 175 TYR A N 1
ATOM 2502 C CA . TYR A 1 175 ? -19.830 10.872 -26.931 1.00 6.58 175 TYR A CA 1
ATOM 2503 C C . TYR A 1 175 ? -20.345 10.110 -28.133 1.00 6.12 175 TYR A C 1
ATOM 2504 O O . TYR A 1 175 ? -19.583 9.768 -29.052 1.00 6.56 175 TYR A O 1
ATOM 2521 N N . ASN A 1 176 ? -21.638 9.799 -28.137 1.00 5.89 176 ASN A N 1
ATOM 2522 C CA . ASN A 1 176 ? -22.215 9.004 -29.224 1.00 5.96 176 ASN A CA 1
ATOM 2523 C C . ASN A 1 176 ? -22.245 9.794 -30.525 1.00 6.37 176 ASN A C 1
ATOM 2524 O O . ASN A 1 176 ? -22.162 9.191 -31.597 1.00 8.24 176 ASN A O 1
ATOM 2533 N N . GLN A 1 177 ? -22.381 11.113 -30.466 1.00 5.77 177 GLN A N 1
ATOM 2534 C CA A GLN A 1 177 ? -22.255 11.978 -31.638 0.51 5.95 177 GLN A CA 1
ATOM 2535 C CA B GLN A 1 177 ? -22.272 11.934 -31.676 0.49 6.26 177 GLN A CA 1
ATOM 2536 C C . GLN A 1 177 ? -20.811 12.000 -32.157 1.00 6.10 177 GLN A C 1
ATOM 2537 O O . GLN A 1 177 ? -20.584 12.063 -33.361 1.00 7.13 177 GLN A O 1
ATOM 2559 N N . ASN A 1 178 ? -19.850 12.040 -31.229 1.00 6.22 178 ASN A N 1
ATOM 2560 C CA . ASN A 1 178 ? -18.454 12.141 -31.565 1.00 6.89 178 ASN A CA 1
ATOM 2561 C C . ASN A 1 178 ? -17.850 10.824 -32.050 1.00 7.25 178 ASN A C 1
ATOM 2562 O O . ASN A 1 178 ? -16.916 10.830 -32.872 1.00 8.23 178 ASN A O 1
ATOM 2571 N N . TYR A 1 179 ? -18.356 9.716 -31.515 1.00 6.86 179 TYR A N 1
ATOM 2572 C CA . TYR A 1 179 ? -17.883 8.357 -31.823 1.00 7.27 179 TYR A CA 1
ATOM 2573 C C . TYR A 1 179 ? -19.094 7.510 -32.169 1.00 7.12 179 TYR A C 1
ATOM 2574 O O . TYR A 1 179 ? -19.487 6.596 -31.425 1.00 8.03 179 TYR A O 1
ATOM 2591 N N . PRO A 1 180 ? -19.771 7.780 -33.306 1.00 7.66 180 PRO A N 1
ATOM 2592 C CA . PRO A 1 180 ? -20.970 7.020 -33.651 1.00 7.93 180 PRO A CA 1
ATOM 2593 C C . PRO A 1 180 ? -20.649 5.553 -33.906 1.00 7.97 180 PRO A C 1
ATOM 2594 O O . PRO A 1 180 ? -19.529 5.161 -34.208 1.00 8.61 180 PRO A O 1
ATOM 2605 N N . SER A 1 181 ? -21.693 4.727 -33.809 1.00 8.18 181 SER A N 1
ATOM 2606 C CA . SER A 1 181 ? -21.593 3.310 -34.142 1.00 8.01 181 SER A CA 1
ATOM 2607 C C . SER A 1 181 ? -22.938 2.834 -34.638 1.00 7.84 181 SER A C 1
ATOM 2608 O O . SER A 1 181 ? -23.982 3.128 -34.034 1.00 8.21 181 SER A O 1
ATOM 2615 N N . ALA A 1 182 ? -22.906 2.041 -35.700 1.00 8.16 182 ALA A N 1
ATOM 2616 C CA . ALA A 1 182 ? -24.114 1.423 -36.213 1.00 9.06 182 ALA A CA 1
ATOM 2617 C C . ALA A 1 182 ? -24.765 0.521 -35.187 1.00 6.92 182 ALA A C 1
ATOM 2618 O O . ALA A 1 182 ? -25.945 0.223 -35.330 1.00 8.22 182 ALA A O 1
ATOM 2625 N N . GLY A 1 183 ? -24.023 0.052 -34.173 1.00 6.27 183 GLY A N 1
ATOM 2626 C CA . GLY A 1 183 ? -24.618 -0.762 -33.146 1.00 5.80 183 GLY A CA 1
ATOM 2627 C C . GLY A 1 183 ? -25.601 -0.045 -32.234 1.00 5.25 183 GLY A C 1
ATOM 2628 O O . GLY A 1 183 ? -26.305 -0.730 -31.492 1.00 5.43 183 GLY A O 1
ATOM 2632 N N . LEU A 1 184 ? -25.612 1.289 -32.251 1.00 5.84 184 LEU A N 1
ATOM 2633 C CA . LEU A 1 184 ? -26.518 2.072 -31.426 1.00 6.14 184 LEU A CA 1
ATOM 2634 C C . LEU A 1 184 ? -27.811 2.355 -32.169 1.00 6.00 184 LEU A C 1
ATOM 2635 O O . LEU A 1 184 ? -27.796 2.786 -33.324 1.00 7.01 184 LEU A O 1
ATOM 2651 N N . GLY A 1 185 ? -28.928 2.131 -31.470 1.00 6.46 185 GLY A N 1
ATOM 2652 C CA . GLY A 1 185 ? -30.213 2.562 -31.972 1.00 7.83 185 GLY A CA 1
ATOM 2653 C C . GLY A 1 185 ? -30.391 4.072 -31.855 1.00 7.44 185 GLY A C 1
ATOM 2654 O O . GLY A 1 185 ? -29.530 4.778 -31.391 1.00 7.72 185 GLY A O 1
ATOM 2658 N N . ALA A 1 186 ? -31.523 4.608 -32.294 1.00 10.45 186 ALA A N 1
ATOM 2659 C CA . ALA A 1 186 ? -31.737 6.072 -32.144 1.00 12.16 186 ALA A CA 1
ATOM 2660 C C . ALA A 1 186 ? -31.881 6.465 -30.673 1.00 11.37 186 ALA A C 1
ATOM 2661 O O . ALA A 1 186 ? -32.425 5.683 -29.871 1.00 12.44 186 ALA A O 1
ATOM 2668 N N . PRO A 1 187 ? -31.406 7.676 -30.265 1.00 13.20 187 PRO A N 1
ATOM 2669 C CA . PRO A 1 187 ? -31.588 8.135 -28.898 1.00 12.64 187 PRO A CA 1
ATOM 2670 C C . PRO A 1 187 ? -33.083 8.077 -28.558 1.00 12.60 187 PRO A C 1
ATOM 2671 O O . PRO A 1 187 ? -33.958 8.475 -29.333 1.00 15.84 187 PRO A O 1
ATOM 2682 N N . GLY A 1 188 ? -33.367 7.535 -27.390 1.00 11.22 188 GLY A N 1
ATOM 2683 C CA . GLY A 1 188 ? -34.726 7.486 -26.861 1.00 10.54 188 GLY A CA 1
ATOM 2684 C C . GLY A 1 188 ? -35.540 6.290 -27.340 1.00 10.39 188 GLY A C 1
ATOM 2685 O O . GLY A 1 188 ? -36.658 6.115 -26.893 1.00 12.49 188 GLY A O 1
ATOM 2689 N N . SER A 1 189 ? -35.005 5.461 -28.230 1.00 9.35 189 SER A N 1
ATOM 2690 C CA . SER A 1 189 ? -35.759 4.346 -28.739 1.00 10.73 189 SER A CA 1
ATOM 2691 C C . SER A 1 189 ? -35.868 3.164 -27.777 1.00 8.94 189 SER A C 1
ATOM 2692 O O . SER A 1 189 ? -36.750 2.343 -27.923 1.00 9.54 189 SER A O 1
ATOM 2699 N N . CYS A 1 190 ? -34.893 3.056 -26.880 1.00 8.06 190 CYS A N 1
ATOM 2700 C CA . CYS A 1 190 ? -34.664 1.872 -26.067 1.00 7.79 190 CYS A CA 1
ATOM 2701 C C . CYS A 1 190 ? -34.634 0.621 -26.942 1.00 7.00 190 CYS A C 1
ATOM 2702 O O . CYS A 1 190 ? -35.158 -0.428 -26.572 1.00 8.17 190 CYS A O 1
ATOM 2709 N N . GLN A 1 191 ? -33.979 0.756 -28.087 1.00 7.24 191 GLN A N 1
ATOM 2710 C CA . GLN A 1 191 ? -33.792 -0.346 -29.015 1.00 7.90 191 GLN A CA 1
ATOM 2711 C C . GLN A 1 191 ? -32.369 -0.317 -29.534 1.00 7.27 191 GLN A C 1
ATOM 2712 O O . GLN A 1 191 ? -31.717 0.698 -29.571 1.00 10.74 191 GLN A O 1
ATOM 2724 N N . THR A 1 192 ? -31.886 -1.484 -29.941 1.00 6.11 192 THR A N 1
ATOM 2725 C CA . THR A 1 192 ? -30.514 -1.596 -30.452 1.00 5.86 192 THR A CA 1
ATOM 2726 C C . THR A 1 192 ? -30.446 -1.269 -31.935 1.00 6.25 192 THR A C 1
ATOM 2727 O O . THR A 1 192 ? -31.449 -1.139 -32.631 1.00 6.97 192 THR A O 1
ATOM 2737 N N . GLY A 1 193 ? -29.212 -1.152 -32.403 1.00 5.94 193 GLY A N 1
ATOM 2738 C CA . GLY A 1 193 ? -28.885 -0.916 -33.786 1.00 6.26 193 GLY A CA 1
AT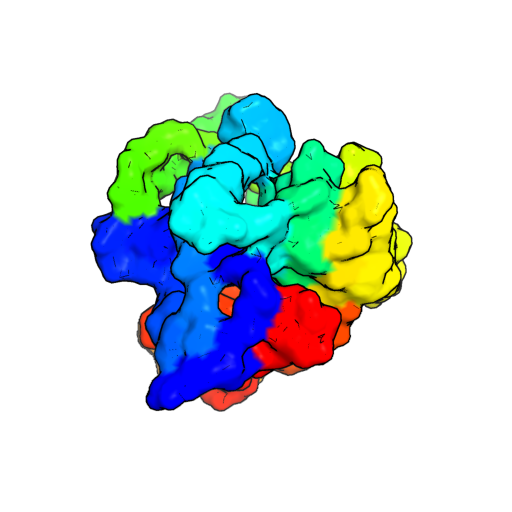OM 2739 C C . GLY A 1 193 ? -28.534 -2.211 -34.526 1.00 6.22 193 GLY A C 1
ATOM 2740 O O . GLY A 1 193 ? -29.176 -3.248 -34.346 1.00 6.78 193 GLY A O 1
ATOM 2744 N N . ALA A 1 194 ? -27.532 -2.100 -35.390 1.00 6.66 194 ALA A N 1
ATOM 2745 C CA . ALA A 1 194 ? -27.094 -3.191 -36.240 1.00 6.34 194 ALA A CA 1
ATOM 2746 C C . ALA A 1 194 ? -26.197 -4.148 -35.470 1.00 5.91 194 ALA A C 1
ATOM 2747 O O . ALA A 1 194 ? -25.461 -3.744 -34.561 1.00 5.93 194 ALA A O 1
ATOM 2754 N N . PRO A 1 195 ? -26.174 -5.437 -35.872 1.00 5.75 195 PRO A N 1
ATOM 2755 C CA . PRO A 1 195 ? -25.331 -6.411 -35.196 1.00 5.56 195 PRO A CA 1
ATOM 2756 C C . PRO A 1 195 ? -23.870 -6.398 -35.652 1.00 5.07 195 PRO A C 1
ATOM 2757 O O . PRO A 1 195 ? -23.027 -7.051 -35.023 1.00 5.93 195 PRO A O 1
ATOM 2768 N N . THR A 1 196 ? -23.577 -5.727 -36.769 1.00 5.56 196 THR A N 1
ATOM 2769 C CA . THR A 1 196 ? -22.227 -5.615 -37.265 1.00 5.60 196 THR A CA 1
ATOM 2770 C C . THR A 1 196 ? -22.054 -4.220 -37.849 1.00 5.93 196 THR A C 1
ATOM 2771 O O . THR A 1 196 ? -23.042 -3.527 -38.151 1.00 6.99 196 THR A O 1
ATOM 2781 N N . GLU A 1 197 ? -20.800 -3.818 -38.014 1.00 6.42 197 GLU A N 1
ATOM 2782 C CA A GLU A 1 197 ? -20.566 -2.725 -38.917 0.49 5.74 197 GLU A CA 1
ATOM 2783 C CA B GLU A 1 197 ? -20.361 -2.511 -38.563 0.51 6.89 197 GLU A CA 1
ATOM 2784 C C . GLU A 1 197 ? -19.154 -2.829 -39.452 1.00 5.95 197 GLU A C 1
ATOM 2785 O O . GLU A 1 197 ? -18.343 -3.607 -39.013 1.00 7.08 197 GLU A O 1
ATOM 2807 N N . THR A 1 198 ? -18.927 -2.056 -40.504 1.00 6.36 198 THR A N 1
ATOM 2808 C CA . THR A 1 198 ? -17.656 -1.995 -41.170 1.00 6.88 198 THR A CA 1
ATOM 2809 C C . THR A 1 198 ? -17.123 -0.577 -41.052 1.00 7.25 198 THR A C 1
ATOM 2810 O O . THR A 1 198 ? -17.775 0.379 -41.466 1.00 9.33 198 THR A O 1
ATOM 2820 N N . VAL A 1 199 ? -15.929 -0.469 -40.478 1.00 6.72 199 VAL A N 1
ATOM 2821 C CA . VAL A 1 199 ? -15.318 0.813 -40.119 1.00 7.34 199 VAL A CA 1
ATOM 2822 C C . VAL A 1 199 ? -13.981 0.866 -40.838 1.00 6.88 199 VAL A C 1
ATOM 2823 O O . VAL A 1 199 ? -13.091 0.035 -40.588 1.00 6.98 199 VAL A O 1
ATOM 2836 N N . GLY A 1 200 ? -13.839 1.816 -41.760 1.00 7.86 200 GLY A N 1
ATOM 2837 C CA . GLY A 1 200 ? -12.644 1.860 -42.555 1.00 9.45 200 GLY A CA 1
ATOM 2838 C C . GLY A 1 200 ? -12.377 0.572 -43.329 1.00 9.27 200 GLY A C 1
ATOM 2839 O O . GLY A 1 200 ? -11.215 0.210 -43.550 1.00 11.73 200 GLY A O 1
ATOM 2843 N N . GLY A 1 201 ? -13.433 -0.157 -43.697 1.00 8.95 201 GLY A N 1
ATOM 2844 C CA . GLY A 1 201 ? -13.280 -1.412 -44.424 1.00 10.11 201 GLY A CA 1
ATOM 2845 C C . GLY A 1 201 ? -13.067 -2.628 -43.533 1.00 9.85 201 GLY A C 1
ATOM 2846 O O . GLY A 1 201 ? -12.935 -3.717 -44.050 1.00 12.73 201 GLY A O 1
ATOM 2850 N N . ASN A 1 202 ? -13.089 -2.438 -42.214 1.00 7.01 202 ASN A N 1
ATOM 2851 C CA . ASN A 1 202 ? -12.855 -3.531 -41.259 1.00 6.86 202 ASN A CA 1
ATOM 2852 C C . ASN A 1 202 ? -14.169 -3.907 -40.597 1.00 6.57 202 ASN A C 1
ATOM 2853 O O . ASN A 1 202 ? -14.801 -3.066 -39.955 1.00 7.05 202 ASN A O 1
ATOM 2862 N N . THR A 1 203 ? -14.583 -5.165 -40.736 1.00 6.61 203 THR A N 1
ATOM 2863 C CA . THR A 1 203 ? -15.831 -5.598 -40.156 1.00 6.92 203 THR A CA 1
ATOM 2864 C C . THR A 1 203 ? -15.655 -5.927 -38.668 1.00 5.52 203 THR A C 1
ATOM 2865 O O . THR A 1 203 ? -14.713 -6.599 -38.284 1.00 6.38 203 THR A O 1
ATOM 2875 N N . HIS A 1 204 ? -16.612 -5.436 -37.870 1.00 5.36 204 HIS A N 1
ATOM 2876 C CA . HIS A 1 204 ? -16.674 -5.688 -36.447 1.00 5.58 204 HIS A CA 1
ATOM 2877 C C . HIS A 1 204 ? -18.011 -6.329 -36.093 1.00 5.04 204 HIS A C 1
ATOM 2878 O O . HIS A 1 204 ? -19.067 -5.818 -36.483 1.00 6.02 204 HIS A O 1
ATOM 2891 N N . LEU A 1 205 ? -17.948 -7.423 -35.343 1.00 4.80 205 LEU A N 1
ATOM 2892 C CA . LEU A 1 205 ? -19.157 -8.022 -34.753 1.00 4.78 205 LEU A CA 1
ATOM 2893 C C . LEU A 1 205 ? -19.451 -7.318 -33.446 1.00 4.61 205 LEU A C 1
ATOM 2894 O O . LEU A 1 205 ? -18.531 -7.104 -32.649 1.00 5.55 205 LEU A O 1
ATOM 2910 N N . LEU A 1 206 ? -20.708 -6.935 -33.220 1.00 4.36 206 LEU A N 1
ATOM 2911 C CA . LEU A 1 206 ? -21.103 -6.123 -32.057 1.00 4.34 206 LEU A CA 1
ATOM 2912 C C . LEU A 1 206 ? -22.105 -6.885 -31.209 1.00 4.03 206 LEU A C 1
ATOM 2913 O O . LEU A 1 206 ? -23.113 -7.408 -31.727 1.00 4.58 206 LEU A O 1
ATOM 2929 N N . TYR A 1 207 ? -21.877 -6.929 -29.890 1.00 4.16 207 TYR A N 1
ATOM 2930 C CA . TYR A 1 207 ? -22.740 -7.683 -28.987 1.00 4.43 207 TYR A CA 1
ATOM 2931 C C . TYR A 1 207 ? -22.904 -6.928 -27.675 1.00 4.14 207 TYR A C 1
ATOM 2932 O O . TYR A 1 207 ? -22.013 -6.180 -27.270 1.00 4.47 207 TYR A O 1
ATOM 2949 N N . SER A 1 208 ? -23.974 -7.244 -26.950 1.00 4.21 208 SER A N 1
ATOM 2950 C CA . SER A 1 208 ? -24.129 -6.715 -25.607 1.00 4.26 208 SER A CA 1
ATOM 2951 C C . SER A 1 208 ? -25.008 -7.623 -24.771 1.00 3.91 208 SER A C 1
ATOM 2952 O O . SER A 1 208 ? -25.821 -8.407 -25.267 1.00 4.54 208 SER A O 1
ATOM 2959 N N . TRP A 1 209 ? -24.897 -7.435 -23.454 1.00 4.24 209 TRP A N 1
ATOM 2960 C CA . TRP A 1 209 ? -25.955 -7.874 -22.537 1.00 4.32 209 TRP A CA 1
ATOM 2961 C C . TRP A 1 209 ? -26.011 -6.894 -21.362 1.00 4.16 209 TRP A C 1
ATOM 2962 O O . TRP A 1 209 ? -25.137 -6.056 -21.167 1.00 4.48 209 TRP A O 1
ATOM 2983 N N . ALA A 1 210 ? -27.103 -7.047 -20.611 1.00 5.02 210 ALA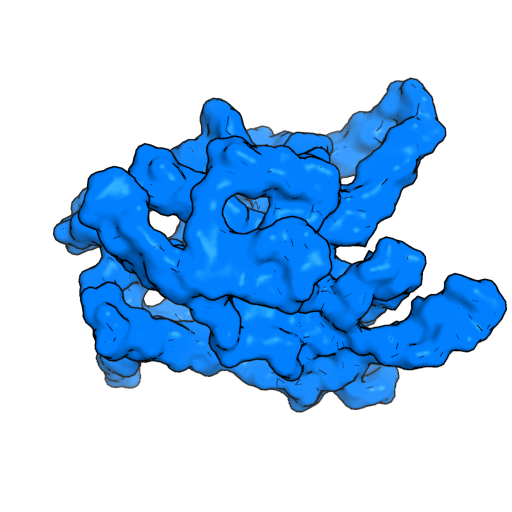 A N 1
ATOM 2984 C CA . ALA A 1 210 ? -27.439 -6.154 -19.512 1.00 4.92 210 ALA A CA 1
ATOM 2985 C C . ALA A 1 210 ? -27.968 -6.974 -18.343 1.00 4.69 210 ALA A C 1
ATOM 2986 O O . ALA A 1 210 ? -28.626 -7.990 -18.534 1.00 6.16 210 ALA A O 1
ATOM 2993 N N . GLY A 1 211 ? -27.725 -6.432 -17.142 1.00 4.90 211 GLY A N 1
ATOM 2994 C CA . GLY A 1 211 ? -28.375 -6.950 -15.930 1.00 4.53 211 GLY A CA 1
ATOM 2995 C C . GLY A 1 211 ? -29.572 -6.098 -15.548 1.00 4.35 211 GLY A C 1
ATOM 2996 O O . GLY A 1 211 ? -29.511 -4.876 -15.578 1.00 4.92 211 GLY A O 1
ATOM 3000 N N . THR A 1 212 ? -30.663 -6.780 -15.166 1.00 4.29 212 THR A N 1
ATOM 3001 C CA . THR A 1 212 ? -31.881 -6.077 -14.778 1.00 4.35 212 THR A CA 1
ATOM 3002 C C . THR A 1 212 ? -32.420 -6.597 -13.457 1.00 4.27 212 THR A C 1
ATOM 3003 O O . THR A 1 212 ? -33.623 -6.760 -13.273 1.00 5.25 212 THR A O 1
ATOM 3013 N N . ALA A 1 213 ? -31.526 -6.788 -12.471 1.00 4.20 213 ALA A N 1
ATOM 3014 C CA . ALA A 1 213 ? -32.019 -7.185 -11.174 1.00 4.52 213 ALA A CA 1
ATOM 3015 C C . ALA A 1 213 ? -33.024 -6.203 -10.589 1.00 4.25 213 ALA A C 1
ATOM 3016 O O . ALA A 1 213 ? -33.969 -6.642 -9.914 1.00 4.85 213 ALA A O 1
ATOM 3023 N N . ILE A 1 214 ? -32.783 -4.905 -10.730 1.00 4.17 214 ILE A N 1
ATOM 3024 C CA . ILE A 1 214 ? -33.555 -3.912 -9.990 1.00 4.49 214 ILE A CA 1
ATOM 3025 C C . ILE A 1 214 ? -34.756 -3.472 -10.834 1.00 5.21 214 ILE A C 1
ATOM 3026 O O . ILE A 1 214 ? -34.592 -2.855 -11.891 1.00 5.34 214 ILE A O 1
ATOM 3042 N N . GLN A 1 215 ? -35.938 -3.851 -10.350 1.00 5.74 215 GLN A N 1
ATOM 3043 C CA . GLN A 1 215 ? -37.188 -3.686 -11.079 1.00 5.96 215 GLN A CA 1
ATOM 3044 C C . GLN A 1 215 ? -38.082 -2.714 -10.351 1.00 6.40 215 GLN A C 1
ATOM 3045 O O . GLN A 1 215 ? -38.212 -2.740 -9.126 1.00 6.87 215 GLN A O 1
ATOM 3057 N N . PRO A 1 216 ? -38.780 -1.823 -11.083 1.00 6.48 216 PRO A N 1
ATOM 3058 C CA . PRO A 1 216 ? -39.749 -0.926 -10.458 1.00 6.78 216 PRO A CA 1
ATOM 3059 C C . PRO A 1 216 ? -40.979 -1.711 -9.993 1.00 7.83 216 PRO A C 1
ATOM 3060 O O . PRO A 1 216 ? -41.356 -2.697 -10.600 1.00 8.91 216 PRO A O 1
ATOM 3071 N N . THR A 1 217 ? -41.631 -1.192 -8.949 1.00 8.89 217 THR A N 1
ATOM 3072 C CA . THR A 1 217 ? -42.872 -1.797 -8.413 1.00 10.22 217 THR A CA 1
ATOM 3073 C C . THR A 1 217 ? -43.996 -0.779 -8.506 1.00 13.23 217 THR A C 1
ATOM 3074 O O . THR A 1 217 ? -44.455 -0.527 -9.566 1.00 23.73 217 THR A O 1
ATOM 3084 N N . LEU A 1 218 ? -44.419 -0.202 -7.386 1.00 13.54 218 LEU A N 1
ATOM 3085 C CA . LEU A 1 218 ? -45.600 0.662 -7.245 1.00 13.98 218 LEU A CA 1
ATOM 3086 C C . LEU A 1 218 ? -45.150 2.083 -6.924 1.00 13.77 218 LEU A C 1
ATOM 3087 O O . LEU A 1 218 ? -44.216 2.291 -6.186 1.00 14.62 218 LEU A O 1
ATOM 3103 N N . SER A 1 219 ? -45.901 3.055 -7.433 1.00 13.36 219 SER A N 1
ATOM 3104 C CA A SER A 1 219 ? -45.691 4.454 -7.105 0.50 14.22 219 SER A CA 1
ATOM 3105 C CA B SER A 1 219 ? -45.702 4.466 -7.115 0.50 13.44 219 SER A CA 1
ATOM 3106 C C . SER A 1 219 ? -46.744 4.906 -6.082 1.00 12.85 219 SER A C 1
ATOM 3107 O O . SER A 1 219 ? -47.944 4.667 -6.267 1.00 15.11 219 SER A O 1
ATOM 3119 N N . VAL A 1 220 ? -46.282 5.533 -4.994 1.00 12.07 220 VAL A N 1
ATOM 3120 C CA . VAL A 1 220 ? -47.113 6.137 -3.965 1.00 12.89 220 VAL A CA 1
ATOM 3121 C C . VAL A 1 220 ? -46.541 7.534 -3.710 1.00 12.25 220 VAL A C 1
ATOM 3122 O O . VAL A 1 220 ? -45.346 7.674 -3.457 1.00 11.96 220 VAL A O 1
ATOM 3135 N N . PHE A 1 221 ? -47.403 8.550 -3.691 1.00 11.81 221 PHE A N 1
ATOM 3136 C CA . PHE A 1 221 ? -47.009 9.910 -3.385 1.00 10.98 221 PHE A CA 1
ATOM 3137 C C . PHE A 1 221 ? -45.827 10.351 -4.256 1.00 11.43 221 PHE A C 1
ATOM 3138 O O . PHE A 1 221 ? -44.919 11.030 -3.788 1.00 11.48 221 PHE A O 1
ATOM 3155 N N . GLY A 1 222 ? -45.856 9.961 -5.535 1.00 13.46 222 GLY A N 1
ATOM 3156 C CA . GLY A 1 222 ? -44.811 10.353 -6.468 1.00 15.18 222 GLY A CA 1
ATOM 3157 C C . GLY A 1 222 ? -43.492 9.602 -6.324 1.00 16.01 222 GLY A C 1
ATOM 3158 O O . GLY A 1 222 ? -42.550 9.921 -7.039 1.00 20.95 222 GLY A O 1
ATOM 3162 N N . VAL A 1 223 ? -43.405 8.626 -5.412 1.00 12.45 223 VAL A N 1
ATOM 3163 C CA . VAL A 1 223 ? -42.190 7.847 -5.181 1.00 12.69 223 VAL A CA 1
ATOM 3164 C C . VAL A 1 223 ? -42.428 6.437 -5.715 1.00 11.15 223 VAL A C 1
ATOM 3165 O O . VAL A 1 223 ? -43.402 5.775 -5.290 1.00 12.65 223 VAL A O 1
ATOM 3178 N N . THR A 1 224 ? -41.557 5.930 -6.587 1.00 9.79 224 THR A N 1
ATOM 3179 C CA . THR A 1 224 ? -41.690 4.581 -7.135 1.00 9.22 224 THR A CA 1
ATOM 3180 C C . THR A 1 224 ? -40.809 3.610 -6.352 1.00 8.54 224 THR A C 1
ATOM 3181 O O . THR A 1 224 ? -39.620 3.854 -6.178 1.00 9.38 224 THR A O 1
ATOM 3191 N N . GLY A 1 225 ? -41.427 2.524 -5.900 1.00 8.23 225 GLY A N 1
ATOM 3192 C CA . GLY A 1 225 ? -40.689 1.492 -5.249 1.00 8.68 225 GLY A CA 1
ATOM 3193 C C . GLY A 1 225 ? -39.871 0.651 -6.210 1.00 7.76 225 GLY A C 1
ATOM 3194 O O . GLY A 1 225 ? -40.055 0.714 -7.453 1.00 8.02 225 GLY A O 1
ATOM 3198 N N . ALA A 1 226 ? -39.020 -0.182 -5.656 1.00 7.38 226 ALA A N 1
ATOM 3199 C CA . ALA A 1 226 ? -38.220 -1.102 -6.453 1.00 6.97 226 ALA A CA 1
ATOM 3200 C C . ALA A 1 226 ? -38.039 -2.378 -5.670 1.00 6.65 226 ALA A C 1
ATOM 3201 O O . ALA A 1 226 ? -38.248 -2.416 -4.454 1.00 7.24 226 ALA A O 1
ATOM 3208 N N . THR A 1 227 ? -37.609 -3.417 -6.383 1.00 5.88 227 THR A N 1
ATOM 3209 C CA . THR A 1 227 ? -37.293 -4.686 -5.773 1.00 5.81 227 THR A CA 1
ATOM 3210 C C . THR A 1 227 ? -36.025 -5.249 -6.424 1.00 5.32 227 THR A C 1
ATOM 3211 O O . THR A 1 227 ? -35.811 -5.087 -7.632 1.00 6.32 227 THR A O 1
ATOM 3221 N N . ASP A 1 228 ? -35.211 -5.947 -5.638 1.00 5.02 228 ASP A N 1
ATOM 3222 C CA . ASP A 1 228 ? -34.036 -6.649 -6.109 1.00 4.91 228 ASP A CA 1
ATOM 3223 C C . ASP A 1 228 ? -34.409 -8.087 -6.441 1.00 5.21 228 ASP A C 1
ATOM 3224 O O . ASP A 1 228 ? -34.522 -8.936 -5.571 1.00 6.94 228 ASP A O 1
ATOM 3233 N N . THR A 1 229 ? -34.643 -8.332 -7.728 1.00 4.72 229 THR A N 1
ATOM 3234 C CA . THR A 1 229 ? -35.089 -9.643 -8.173 1.00 4.71 229 THR A CA 1
ATOM 3235 C C . THR A 1 229 ? -33.950 -10.674 -8.193 1.00 4.71 229 THR A C 1
ATOM 3236 O O . THR A 1 229 ? -34.229 -11.856 -8.396 1.00 5.08 229 THR A O 1
ATOM 3246 N N . SER A 1 230 ? -32.704 -10.245 -7.962 1.00 4.44 230 SER A N 1
ATOM 3247 C CA . SER A 1 230 ? -31.629 -11.233 -7.843 1.00 4.55 230 SER A CA 1
ATOM 3248 C C . SER A 1 230 ? -31.738 -12.064 -6.572 1.00 4.64 230 SER A C 1
ATOM 3249 O O . SER A 1 230 ? -31.126 -13.138 -6.487 1.00 5.08 230 SER A O 1
ATOM 3256 N N . THR A 1 231 ? -32.426 -11.544 -5.550 1.00 5.11 231 THR A N 1
ATOM 3257 C CA . THR A 1 231 ? -32.342 -12.062 -4.199 1.00 5.41 231 THR A CA 1
ATOM 3258 C C . THR A 1 231 ? -33.634 -12.718 -3.702 1.00 5.28 231 THR A C 1
ATOM 3259 O O . THR A 1 231 ? -34.739 -12.250 -3.975 1.00 6.08 231 THR A O 1
ATOM 3269 N N . ILE A 1 232 ? -33.447 -13.723 -2.832 1.00 5.38 232 ILE A N 1
ATOM 3270 C CA . ILE A 1 232 ? -34.482 -14.073 -1.879 1.00 5.97 232 ILE A CA 1
ATOM 3271 C C . ILE A 1 232 ? -34.739 -12.843 -1.024 1.00 5.83 232 ILE A C 1
ATOM 3272 O O . ILE A 1 232 ? -33.783 -12.303 -0.458 1.00 6.24 232 ILE A O 1
ATOM 3288 N N . PRO A 1 233 ? -35.984 -12.322 -0.922 1.00 6.35 233 PRO A N 1
ATOM 3289 C CA . PRO A 1 233 ? -36.190 -11.067 -0.207 1.00 6.39 233 PRO A CA 1
ATOM 3290 C C . PRO A 1 233 ? -35.599 -11.108 1.196 1.00 6.50 233 PRO A C 1
ATOM 3291 O O . PRO A 1 233 ? -35.889 -12.021 1.961 1.00 7.59 233 PRO A O 1
ATOM 3302 N N . LEU A 1 234 ? -34.745 -10.116 1.452 1.00 6.66 234 LEU A N 1
ATOM 3303 C CA . LEU A 1 234 ? -34.116 -9.825 2.745 1.00 8.14 234 LEU A CA 1
ATOM 3304 C C . LEU A 1 234 ? -33.002 -10.798 3.117 1.00 7.83 234 LEU A C 1
ATOM 3305 O O . LEU A 1 234 ? -31.889 -10.369 3.427 1.00 8.49 234 LEU A O 1
ATOM 3321 N N . VAL A 1 235 ? -33.316 -12.095 3.121 1.00 7.14 235 VAL A N 1
ATOM 3322 C CA . VAL A 1 235 ? -32.458 -13.104 3.751 1.00 7.18 235 VAL A CA 1
ATOM 3323 C C . VAL A 1 235 ? -31.483 -13.771 2.790 1.00 6.10 235 VAL A C 1
ATOM 3324 O O . VAL A 1 235 ? -30.741 -14.656 3.184 1.00 7.08 235 VAL A O 1
ATOM 3337 N N . ASP A 1 236 ? -31.418 -13.312 1.533 1.00 5.74 236 ASP A N 1
ATOM 3338 C CA . ASP A 1 236 ? -30.507 -13.922 0.601 1.00 5.36 236 ASP A CA 1
ATOM 3339 C C . ASP A 1 236 ? -29.085 -13.811 1.134 1.00 5.37 236 ASP A C 1
ATOM 3340 O O . ASP A 1 236 ? -28.645 -12.733 1.559 1.00 5.35 236 ASP A O 1
ATOM 3349 N N . PRO A 1 237 ? -28.281 -14.893 1.018 1.00 5.72 237 PRO A N 1
ATOM 3350 C CA . PRO A 1 237 ? -26.852 -14.813 1.383 1.00 6.06 237 PRO A CA 1
ATOM 3351 C C . PRO A 1 237 ? -26.109 -13.633 0.775 1.00 5.55 237 PRO A C 1
ATOM 3352 O O . PRO A 1 237 ? -25.195 -13.088 1.412 1.00 5.92 237 PRO A O 1
ATOM 3363 N N . ALA A 1 238 ? -26.462 -13.232 -0.457 1.00 4.94 238 ALA A N 1
ATOM 3364 C CA . ALA A 1 238 ? -25.744 -12.157 -1.096 1.00 5.17 238 ALA A CA 1
ATOM 3365 C C . ALA A 1 238 ? -25.919 -10.819 -0.363 1.00 4.92 238 ALA A C 1
ATOM 3366 O O . ALA A 1 238 ? -25.047 -9.949 -0.457 1.00 5.50 238 ALA A O 1
ATOM 3373 N N . ASN A 1 239 ? -27.048 -10.623 0.339 1.00 5.05 239 ASN A N 1
ATOM 3374 C CA . ASN A 1 239 ? -27.222 -9.406 1.105 1.00 5.33 239 ASN A CA 1
ATOM 3375 C C . ASN A 1 239 ? -26.230 -9.348 2.262 1.00 5.36 239 ASN A C 1
ATOM 3376 O O . ASN A 1 239 ? -25.860 -8.252 2.708 1.00 5.83 239 ASN A O 1
ATOM 3385 N N . ALA A 1 240 ? -25.860 -10.513 2.809 1.00 5.78 240 ALA A N 1
ATOM 3386 C CA . ALA A 1 240 ? -24.963 -10.620 3.955 1.00 6.10 240 ALA A CA 1
ATOM 3387 C C . ALA A 1 240 ? -23.495 -10.553 3.548 1.00 6.43 240 ALA A C 1
ATOM 3388 O O . ALA A 1 240 ? -22.682 -9.970 4.264 1.00 8.21 240 ALA A O 1
ATOM 3395 N N . LEU A 1 241 ? -23.138 -11.231 2.457 1.00 6.26 241 LEU A N 1
ATOM 3396 C CA . LEU A 1 241 ? -21.714 -11.495 2.160 1.00 6.54 241 LEU A CA 1
ATOM 3397 C C . LEU A 1 241 ? -21.115 -10.514 1.162 1.00 6.74 241 LEU A C 1
ATOM 3398 O O . LEU A 1 241 ? -19.894 -10.474 1.038 1.00 9.54 241 LEU A O 1
ATOM 3414 N N . ASP A 1 242 ? -21.933 -9.758 0.454 1.00 5.66 242 ASP A N 1
ATOM 3415 C CA . ASP A 1 242 ? -21.454 -8.889 -0.602 1.00 5.32 242 ASP A CA 1
ATOM 3416 C C . ASP A 1 242 ? -22.077 -7.528 -0.352 1.00 5.51 242 ASP A C 1
ATOM 3417 O O . ASP A 1 242 ? -23.261 -7.340 -0.615 1.00 5.84 242 ASP A O 1
ATOM 3426 N N . PRO A 1 243 ? -21.311 -6.555 0.168 1.00 6.53 243 PRO A N 1
ATOM 3427 C CA . PRO A 1 243 ? -21.880 -5.248 0.501 1.00 7.39 243 PRO A CA 1
ATOM 3428 C C . PRO A 1 243 ? -22.502 -4.513 -0.694 1.00 5.95 243 PRO A C 1
ATOM 3429 O O . PRO A 1 243 ? -23.344 -3.624 -0.510 1.00 7.46 243 PRO A O 1
ATOM 3440 N N . SER A 1 244 ? -22.087 -4.862 -1.900 1.00 5.34 244 SER A N 1
ATOM 3441 C CA . SER A 1 244 ? -22.641 -4.185 -3.066 1.00 5.05 244 SER A CA 1
ATOM 3442 C C . SER A 1 244 ? -24.099 -4.575 -3.313 1.00 4.88 244 SER A C 1
ATOM 3443 O O . SER A 1 244 ? -24.778 -3.838 -4.032 1.00 5.63 244 SER A O 1
ATOM 3450 N N . THR A 1 245 ? -24.594 -5.680 -2.782 1.00 4.94 245 THR A N 1
ATOM 3451 C CA . THR A 1 245 ? -25.937 -6.123 -3.134 1.00 4.38 245 THR A CA 1
ATOM 3452 C C . THR A 1 245 ? -26.981 -5.105 -2.681 1.00 4.28 245 THR A C 1
ATOM 3453 O O . THR A 1 245 ? -27.759 -4.546 -3.462 1.00 4.65 245 THR A O 1
ATOM 3463 N N . LEU A 1 246 ? -26.976 -4.823 -1.374 1.00 4.65 246 LEU A N 1
ATOM 3464 C CA . LEU A 1 246 ? -27.918 -3.862 -0.841 1.00 5.19 246 LEU A CA 1
ATOM 3465 C C . LEU A 1 246 ? -27.623 -2.459 -1.366 1.00 5.35 246 LEU A C 1
ATOM 3466 O O . LEU A 1 246 ? -28.530 -1.660 -1.596 1.00 6.01 246 LEU A O 1
ATOM 3482 N N . ALA A 1 247 ? -26.333 -2.105 -1.533 1.00 5.62 247 ALA A N 1
ATOM 3483 C CA . ALA A 1 247 ? -25.988 -0.775 -2.022 1.00 5.90 247 ALA A CA 1
ATOM 3484 C C . ALA A 1 247 ? -26.566 -0.536 -3.424 1.00 5.09 247 ALA A C 1
ATOM 3485 O O . ALA A 1 247 ? -27.133 0.516 -3.686 1.00 5.30 247 ALA A O 1
ATOM 3492 N N . LEU A 1 248 ? -26.397 -1.524 -4.323 1.00 4.65 248 LEU A N 1
ATOM 3493 C CA . LEU A 1 248 ? -26.881 -1.376 -5.697 1.00 4.71 248 LEU A CA 1
ATOM 3494 C C . LEU A 1 248 ? -28.407 -1.444 -5.781 1.00 4.39 248 LEU A C 1
ATOM 3495 O O . LEU A 1 248 ? -28.977 -0.852 -6.695 1.00 4.69 248 LEU A O 1
ATOM 3511 N N . PHE A 1 249 ? -29.061 -2.133 -4.856 1.00 4.54 249 PHE A N 1
ATOM 3512 C CA . PHE A 1 249 ? -30.513 -2.017 -4.772 1.00 4.80 249 PHE A CA 1
ATOM 3513 C C . PHE A 1 249 ? -30.896 -0.561 -4.478 1.00 4.66 249 PHE A C 1
ATOM 3514 O O . PHE A 1 249 ? -31.785 0.020 -5.104 1.00 5.17 249 PHE A O 1
ATOM 3531 N N . GLY A 1 250 ? -30.168 0.068 -3.543 1.00 4.88 250 GLY A N 1
ATOM 3532 C CA . GLY A 1 250 ? -30.425 1.467 -3.209 1.00 5.34 250 GLY A CA 1
ATOM 3533 C C . GLY A 1 250 ? -30.173 2.404 -4.371 1.00 4.67 250 GLY A C 1
ATOM 3534 O O . GLY A 1 250 ? -31.007 3.258 -4.694 1.00 5.18 250 GLY A O 1
ATOM 3538 N N . THR A 1 251 ? -28.998 2.284 -5.011 1.00 4.56 251 THR A N 1
ATOM 3539 C CA . THR A 1 251 ? -28.714 3.179 -6.132 1.00 4.41 251 THR A CA 1
ATOM 3540 C C . THR A 1 251 ? -29.692 2.923 -7.273 1.00 4.41 251 THR A C 1
ATOM 3541 O O . THR A 1 251 ? -30.105 3.854 -7.961 1.00 4.51 251 THR A O 1
ATOM 3551 N N . GLY A 1 252 ? -30.106 1.671 -7.474 1.00 4.61 252 GLY A N 1
ATOM 3552 C CA . GLY A 1 252 ? -31.051 1.351 -8.511 1.00 4.67 252 GLY A CA 1
ATOM 3553 C C . GLY A 1 252 ? -32.421 1.925 -8.259 1.00 4.76 252 GLY A C 1
ATOM 3554 O O . GLY A 1 252 ? -33.146 2.257 -9.209 1.00 5.43 252 GLY A O 1
ATOM 3558 N N . THR A 1 253 ? -32.792 2.019 -6.988 1.00 4.78 253 THR A N 1
ATOM 3559 C CA . THR A 1 253 ? -34.038 2.661 -6.602 1.00 5.13 253 THR A CA 1
ATOM 3560 C C . THR A 1 253 ? -34.002 4.153 -6.909 1.00 4.74 253 THR A C 1
ATOM 3561 O O . THR A 1 253 ? -34.950 4.732 -7.446 1.00 5.19 253 THR A O 1
ATOM 3571 N N . VAL A 1 254 ? -32.884 4.790 -6.565 1.00 4.74 254 VAL A N 1
ATOM 3572 C CA . VAL A 1 254 ? -32.677 6.184 -6.946 1.00 5.26 254 VAL A CA 1
ATOM 3573 C C . VAL A 1 254 ? -32.816 6.349 -8.462 1.00 4.69 254 VAL A C 1
ATOM 3574 O O . VAL A 1 254 ? -33.510 7.248 -8.940 1.00 5.49 254 VAL A O 1
ATOM 3587 N N . MET A 1 255 ? -32.147 5.476 -9.221 1.00 4.74 255 MET A N 1
ATOM 3588 C CA A MET A 1 255 ? -32.223 5.639 -10.669 0.50 4.84 255 MET A CA 1
ATOM 3589 C CA B MET A 1 255 ? -32.194 5.470 -10.698 0.50 5.74 255 MET A CA 1
ATOM 3590 C C . MET A 1 255 ? -33.651 5.459 -11.189 1.00 4.76 255 MET A C 1
ATOM 3591 O O . MET A 1 255 ? -34.047 6.232 -12.068 1.00 5.07 255 MET A O 1
ATOM 3617 N N . ILE A 1 256 ? -34.421 4.513 -10.657 1.00 4.76 256 ILE A N 1
ATOM 3618 C CA . ILE A 1 256 ? -35.808 4.347 -11.081 1.00 5.15 256 ILE A CA 1
ATOM 3619 C C . ILE A 1 256 ? -36.601 5.640 -10.854 1.00 5.17 256 ILE A C 1
ATOM 3620 O O . ILE A 1 256 ? -37.409 6.031 -11.690 1.00 6.02 256 ILE A O 1
ATOM 3636 N N . ASN A 1 257 ? -36.345 6.335 -9.750 1.00 5.19 257 ASN A N 1
ATOM 3637 C CA . ASN A 1 257 ? -37.029 7.565 -9.469 1.00 6.12 257 ASN A CA 1
ATOM 3638 C C . ASN A 1 257 ? -36.524 8.753 -10.301 1.00 6.59 257 ASN A C 1
ATOM 3639 O O . ASN A 1 257 ? -37.158 9.790 -10.329 1.00 9.23 257 ASN A O 1
ATOM 3648 N N . ARG A 1 258 ? -35.406 8.589 -11.007 1.00 5.58 258 ARG A N 1
ATOM 3649 C CA . ARG A 1 258 ? -34.959 9.524 -12.006 1.00 6.26 258 ARG A CA 1
ATOM 3650 C C . ARG A 1 258 ? -35.454 9.157 -13.404 1.00 6.49 258 ARG A C 1
ATOM 3651 O O . ARG A 1 258 ? -35.130 9.873 -14.350 1.00 9.57 258 ARG A O 1
ATOM 3668 N N . GLY A 1 259 ? -36.277 8.122 -13.538 1.00 6.13 259 GLY A N 1
ATOM 3669 C CA . GLY A 1 259 ? -36.812 7.712 -14.825 1.00 6.37 259 GLY A CA 1
ATOM 3670 C C . GLY A 1 259 ? -36.002 6.700 -15.577 1.00 5.84 259 GLY A C 1
ATOM 3671 O O . GLY A 1 259 ? -36.225 6.529 -16.787 1.00 7.36 259 GLY A O 1
ATOM 3675 N N . SER A 1 260 ? -35.139 5.934 -14.917 1.00 5.51 260 SER A N 1
ATOM 3676 C CA . SER A 1 260 ? -34.287 4.994 -15.640 1.00 5.82 260 SER A CA 1
ATOM 3677 C C . SER A 1 260 ? -35.001 3.767 -16.184 1.00 6.03 260 SER A C 1
ATOM 3678 O O . SER A 1 260 ? -34.481 3.104 -17.098 1.00 7.55 260 SER A O 1
ATOM 3685 N N . GLY A 1 261 ? -36.078 3.331 -15.533 1.00 6.18 261 GLY A N 1
ATOM 3686 C CA . GLY A 1 261 ? -36.580 2.000 -15.730 1.00 6.44 261 GLY A CA 1
ATOM 3687 C C . GLY A 1 261 ? -35.667 0.950 -15.100 1.00 6.06 261 GLY A C 1
ATOM 3688 O O . GLY A 1 261 ? -34.736 1.264 -14.323 1.00 5.92 261 GLY A O 1
ATOM 3692 N N . GLN A 1 262 ? -35.980 -0.300 -15.378 1.00 5.85 262 GLN A N 1
ATOM 3693 C CA . GLN A 1 262 ? -35.213 -1.417 -14.826 1.00 5.62 262 GLN A CA 1
ATOM 3694 C C . GLN A 1 262 ? -33.710 -1.239 -15.077 1.00 4.65 262 GLN A C 1
ATOM 3695 O O . GLN A 1 262 ? -33.287 -0.726 -16.106 1.00 5.20 262 GLN A O 1
ATOM 3707 N N . ASN A 1 263 ? -32.916 -1.722 -14.125 1.00 4.46 263 ASN A N 1
ATOM 3708 C CA . ASN A 1 263 ? -31.491 -1.405 -14.160 1.00 4.43 263 ASN A CA 1
ATOM 3709 C C . ASN A 1 263 ? -30.729 -2.420 -13.316 1.00 4.04 263 ASN A C 1
ATOM 3710 O O . ASN A 1 263 ? -31.320 -3.279 -12.658 1.00 4.42 263 ASN A O 1
ATOM 3719 N N . ASP A 1 264 ? -29.396 -2.287 -13.339 1.00 4.12 264 ASP A N 1
ATOM 3720 C CA . ASP A 1 264 ? -28.517 -3.142 -12.561 1.00 3.95 264 ASP A CA 1
ATOM 3721 C C . ASP A 1 264 ? -27.960 -2.439 -11.310 1.00 3.87 264 ASP A C 1
ATOM 3722 O O . ASP A 1 264 ? -27.048 -2.959 -10.652 1.00 4.46 264 ASP A O 1
ATOM 3731 N N . GLY A 1 265 ? -28.544 -1.300 -10.978 1.00 3.73 265 GLY A N 1
ATOM 3732 C CA . GLY A 1 265 ? -28.083 -0.466 -9.897 1.00 4.04 265 GLY A CA 1
ATOM 3733 C C . GLY A 1 265 ? -27.398 0.794 -10.366 1.00 4.49 265 GLY A C 1
ATOM 3734 O O . GLY A 1 265 ? -27.439 1.812 -9.654 1.00 5.47 265 GLY A O 1
ATOM 3738 N N . LEU A 1 266 ? -26.741 0.736 -11.532 1.00 4.55 266 LEU A N 1
ATOM 3739 C CA . LEU A 1 266 ? -25.977 1.874 -12.059 1.00 4.84 266 LEU A CA 1
ATOM 3740 C C . LEU A 1 266 ? -26.234 2.132 -13.551 1.00 4.25 266 LEU A C 1
ATOM 3741 O O . LEU A 1 266 ? -25.959 3.246 -14.009 1.00 4.79 266 LEU A O 1
ATOM 3757 N N . VAL A 1 267 ? -26.718 1.139 -14.300 1.00 4.39 267 VAL A N 1
ATOM 3758 C CA . VAL A 1 267 ? -26.906 1.278 -15.733 1.00 4.34 267 VAL A CA 1
ATOM 3759 C C . VAL A 1 267 ? -28.270 0.698 -16.066 1.00 4.49 267 VAL A C 1
ATOM 3760 O O . VAL A 1 267 ? -28.606 -0.435 -15.677 1.00 4.45 267 VAL A O 1
ATOM 3773 N N . SER A 1 268 ? -29.086 1.475 -16.804 1.00 4.59 268 SER A N 1
ATOM 3774 C CA . SER A 1 268 ? -30.398 1.023 -17.202 1.00 4.84 268 SER A CA 1
ATOM 3775 C C . SER A 1 268 ? -30.339 0.043 -18.366 1.00 4.40 268 SER A C 1
ATOM 3776 O O . SER A 1 268 ? -29.379 0.015 -19.138 1.00 4.76 268 SER A O 1
ATOM 3783 N N . LYS A 1 269 ? -31.424 -0.721 -18.508 1.00 4.42 269 LYS A N 1
ATOM 3784 C CA . LYS A 1 269 ? -31.515 -1.625 -19.643 1.00 4.77 269 LYS A CA 1
ATOM 3785 C C . LYS A 1 269 ? -31.335 -0.846 -20.945 1.00 4.66 269 LYS A C 1
ATOM 3786 O O . LYS A 1 269 ? -30.599 -1.255 -21.834 1.00 5.09 269 LYS A O 1
ATOM 3805 N N . CYS A 1 270 ? -32.080 0.257 -21.084 1.00 4.90 270 CYS A N 1
ATOM 3806 C CA . CYS A 1 270 ? -32.017 1.022 -22.318 1.00 5.16 270 CYS A CA 1
ATOM 3807 C C . CYS A 1 270 ? -30.601 1.522 -22.592 1.00 4.75 270 CYS A C 1
ATOM 3808 O O . CYS A 1 270 ? -30.162 1.550 -23.745 1.00 5.59 270 CYS A O 1
ATOM 3815 N N . SER A 1 271 ? -29.909 1.978 -21.549 1.00 4.48 271 SER A N 1
ATOM 3816 C CA . SER A 1 271 ? -28.583 2.515 -21.739 1.00 4.52 271 SER A CA 1
ATOM 3817 C C . SER A 1 271 ? -27.596 1.451 -22.223 1.00 4.74 271 SER A C 1
ATOM 3818 O O . SER A 1 271 ? -26.649 1.770 -22.945 1.00 5.23 271 SER A O 1
ATOM 3825 N N . ALA A 1 272 ? -27.834 0.194 -21.825 1.00 4.52 272 ALA A N 1
ATOM 3826 C CA . ALA A 1 272 ? -26.895 -0.897 -22.080 1.00 4.64 272 ALA A CA 1
ATOM 3827 C C . ALA A 1 272 ? -27.013 -1.516 -23.481 1.00 4.55 272 ALA A C 1
ATOM 3828 O O . ALA A 1 272 ? -26.142 -2.298 -23.867 1.00 5.18 272 ALA A O 1
ATOM 3835 N N . LEU A 1 273 ? -28.045 -1.155 -24.261 1.00 4.64 273 LEU A N 1
ATOM 3836 C CA . LEU A 1 273 ? -28.312 -1.894 -25.522 1.00 4.60 273 LEU A CA 1
ATOM 3837 C C . LEU A 1 273 ? -27.309 -1.488 -26.599 1.00 4.71 273 LEU A C 1
ATOM 3838 O O . LEU A 1 273 ? -27.150 -0.299 -26.930 1.00 5.53 273 LEU A O 1
ATOM 3854 N N A TYR A 1 274 ? -26.693 -2.486 -27.228 0.66 4.54 274 TYR A N 1
ATOM 3855 N N B TYR A 1 274 ? -26.711 -2.479 -27.263 0.34 4.66 274 TYR A N 1
ATOM 3856 C CA A TYR A 1 274 ? -25.714 -2.250 -28.286 0.66 4.60 274 TYR A CA 1
ATOM 3857 C CA B TYR A 1 274 ? -25.714 -2.231 -28.315 0.34 4.74 274 TYR A CA 1
ATOM 3858 C C A TYR A 1 274 ? -25.584 -3.499 -29.166 0.66 4.61 274 TYR A C 1
ATOM 3859 C C B TYR A 1 274 ? -25.541 -3.487 -29.164 0.34 4.69 274 TYR A C 1
ATOM 3860 O O A TYR A 1 274 ? -25.416 -4.616 -28.677 0.66 4.88 274 TYR A O 1
ATOM 3861 O O B TYR A 1 274 ? -25.351 -4.584 -28.645 0.34 4.95 274 TYR A O 1
ATOM 3894 N N . GLY A 1 275 ? -25.528 -3.312 -30.481 1.00 4.55 275 GLY A N 1
ATOM 3895 C CA . GLY A 1 275 ? -25.244 -4.433 -31.340 1.00 4.69 275 GLY A CA 1
ATOM 3896 C C . GLY A 1 275 ? -26.281 -5.530 -31.204 1.00 4.65 275 GLY A C 1
ATOM 3897 O O . GLY A 1 275 ? -27.478 -5.255 -31.055 1.00 4.94 275 GLY A O 1
ATOM 3901 N N . GLN A 1 276 ? -25.861 -6.784 -31.335 1.00 4.78 276 GLN A N 1
ATOM 3902 C CA . GLN A 1 276 ? -26.745 -7.906 -31.068 1.00 5.27 276 GLN A CA 1
ATOM 3903 C C . GLN A 1 276 ? -26.901 -8.047 -29.561 1.00 5.05 276 GLN A C 1
ATOM 3904 O O . GLN A 1 276 ? -25.937 -8.356 -28.853 1.00 5.28 276 GLN A O 1
ATOM 3916 N N . VAL A 1 277 ? -28.116 -7.755 -29.076 1.00 5.02 277 VAL A N 1
ATOM 3917 C CA . VAL A 1 277 ? -28.417 -7.834 -27.651 1.00 5.26 277 VAL A CA 1
ATOM 3918 C C . VAL A 1 277 ? -28.742 -9.273 -27.299 1.00 5.16 277 VAL A C 1
ATOM 3919 O O . VAL A 1 277 ? -29.763 -9.829 -27.693 1.00 7.51 277 VAL A O 1
ATOM 3932 N N . LEU A 1 278 ? -27.833 -9.923 -26.569 1.00 4.85 278 LEU A N 1
ATOM 3933 C CA . LEU A 1 278 ? -27.961 -11.349 -26.297 1.00 5.49 278 LEU A CA 1
ATOM 3934 C C . LEU A 1 278 ? -28.920 -11.637 -25.152 1.00 5.76 278 LEU A C 1
ATOM 3935 O O . LEU A 1 278 ? -29.611 -12.646 -25.178 1.00 7.78 278 LEU A O 1
ATOM 3951 N N . SER A 1 279 ? -28.998 -10.722 -24.173 1.00 5.35 279 SER A N 1
ATOM 3952 C CA . SER A 1 279 ? -29.955 -10.838 -23.094 1.00 5.78 279 SER A CA 1
ATOM 3953 C C . SER A 1 279 ? -30.023 -9.516 -22.363 1.00 5.10 279 SER A C 1
ATOM 3954 O O . SER A 1 279 ? -29.014 -8.858 -22.183 1.00 5.76 279 SER A O 1
ATOM 3961 N N . THR A 1 280 ? -31.229 -9.215 -21.858 1.00 5.58 280 THR A N 1
ATOM 3962 C CA . THR A 1 280 ? -31.408 -8.188 -20.850 1.00 6.28 280 THR A CA 1
ATOM 3963 C C . THR A 1 280 ? -32.177 -8.750 -19.662 1.00 6.25 280 THR A C 1
ATOM 3964 O O . THR A 1 280 ? -32.697 -7.964 -18.865 1.00 8.11 280 THR A O 1
ATOM 3974 N N . SER A 1 281 ? -32.262 -10.064 -19.535 1.00 5.91 281 SER A N 1
ATOM 3975 C CA A SER A 1 281 ? -33.135 -10.696 -18.558 0.49 6.97 281 SER A CA 1
ATOM 3976 C CA B SER A 1 281 ? -33.135 -10.671 -18.543 0.51 6.41 281 SER A CA 1
ATOM 3977 C C . SER A 1 281 ? -32.377 -11.186 -17.323 1.00 5.73 281 SER A C 1
ATOM 3978 O O . SER A 1 281 ? -33.005 -11.608 -16.357 1.00 6.43 281 SER A O 1
ATOM 3990 N N . TYR A 1 282 ? -31.042 -11.156 -17.356 1.00 5.32 282 TYR A N 1
ATOM 3991 C CA . TYR A 1 282 ? -30.279 -11.648 -16.195 1.00 5.07 282 TYR A CA 1
ATOM 3992 C C . TYR A 1 282 ? -30.683 -10.864 -14.957 1.00 4.71 282 TYR A C 1
ATOM 3993 O O . TYR A 1 282 ? -30.703 -9.623 -14.976 1.00 5.06 282 TYR A O 1
ATOM 4010 N N . LYS A 1 283 ? -30.938 -11.584 -13.871 1.00 4.71 283 LYS A N 1
ATOM 4011 C CA . LYS A 1 283 ? -31.286 -10.964 -12.598 1.00 4.90 283 LYS A CA 1
ATOM 4012 C C . LYS A 1 283 ? -29.984 -10.628 -11.871 1.00 4.71 283 LYS A C 1
ATOM 4013 O O . LYS A 1 283 ? -29.587 -11.292 -10.898 1.00 5.12 283 LYS A O 1
ATOM 4032 N N . TRP A 1 284 ? -29.295 -9.609 -12.414 1.00 4.58 284 TRP A N 1
ATOM 4033 C CA . TRP A 1 284 ? -27.952 -9.225 -12.018 1.00 4.56 284 TRP A CA 1
ATOM 4034 C C . TRP A 1 284 ? -27.905 -7.752 -11.655 1.00 4.21 284 TRP A C 1
ATOM 4035 O O . TRP A 1 284 ? -28.502 -6.909 -12.338 1.00 4.56 284 TRP A O 1
ATOM 4056 N N . ASN A 1 285 ? -27.140 -7.460 -10.602 1.00 4.08 285 ASN A N 1
ATOM 4057 C CA . ASN A 1 285 ? -26.691 -6.118 -10.383 1.00 3.97 285 ASN A CA 1
ATOM 4058 C C . ASN A 1 285 ? -25.353 -5.881 -11.097 1.00 4.00 285 ASN A C 1
ATOM 4059 O O . ASN A 1 285 ? -24.772 -6.765 -11.724 1.00 4.35 285 ASN A O 1
ATOM 4068 N N . HIS A 1 286 ? -24.880 -4.636 -11.027 1.00 4.19 286 HIS A N 1
ATOM 4069 C CA . HIS A 1 286 ? -23.814 -4.158 -11.891 1.00 4.06 286 HIS A CA 1
ATOM 4070 C C . HIS A 1 286 ? -22.521 -4.947 -11.699 1.00 4.06 286 HIS A C 1
ATOM 4071 O O . HIS A 1 286 ? -21.766 -5.123 -12.648 1.00 5.40 286 HIS A O 1
ATOM 4084 N N . ILE A 1 287 ? -22.232 -5.388 -10.469 1.00 4.00 287 ILE A N 1
ATOM 4085 C CA . ILE A 1 287 ? -20.985 -6.133 -10.260 1.00 5.23 287 ILE A CA 1
ATOM 4086 C C . ILE A 1 287 ? -21.179 -7.627 -10.216 1.00 4.52 287 ILE A C 1
ATOM 4087 O O . ILE A 1 287 ? -20.178 -8.343 -10.357 1.00 4.74 287 ILE A O 1
ATOM 4103 N N . ASP A 1 288 ? -22.415 -8.132 -10.174 1.00 4.09 288 ASP A N 1
ATOM 4104 C CA . ASP A 1 288 ? -22.634 -9.534 -10.485 1.00 4.10 288 ASP A CA 1
ATOM 4105 C C . ASP A 1 288 ? -22.140 -9.862 -11.885 1.00 4.11 288 ASP A C 1
ATOM 4106 O O . ASP A 1 288 ? -21.727 -10.994 -12.178 1.00 4.50 288 ASP A O 1
ATOM 4115 N N . GLU A 1 289 ? -22.188 -8.866 -12.788 1.00 4.27 289 GLU A N 1
ATOM 4116 C CA . GLU A 1 289 ? -21.806 -9.037 -14.192 1.00 4.21 289 GLU A CA 1
ATOM 4117 C C . GLU A 1 289 ? -20.359 -9.484 -14.358 1.00 4.10 289 GLU A C 1
ATOM 4118 O O . GLU A 1 289 ? -20.019 -10.074 -15.388 1.00 4.76 289 GLU A O 1
ATOM 4130 N N . ILE A 1 290 ? -19.516 -9.150 -13.367 1.00 4.04 290 ILE A N 1
ATOM 4131 C CA . ILE A 1 290 ? -18.098 -9.502 -13.353 1.00 4.24 290 ILE A CA 1
ATOM 4132 C C . ILE A 1 290 ? -17.781 -10.483 -12.215 1.00 4.17 290 ILE A C 1
ATOM 4133 O O . ILE A 1 290 ? -16.633 -10.604 -11.784 1.00 4.69 290 ILE A O 1
ATOM 4149 N N . ASN A 1 291 ? -18.804 -11.229 -11.768 1.00 4.15 291 ASN A N 1
ATOM 4150 C CA . ASN A 1 291 ? -18.622 -12.304 -10.794 1.00 4.26 291 ASN A CA 1
ATOM 4151 C C . ASN A 1 291 ? -18.125 -11.761 -9.440 1.00 4.15 291 ASN A C 1
ATOM 4152 O O . ASN A 1 291 ? -17.364 -12.454 -8.775 1.00 4.63 291 ASN A O 1
ATOM 4161 N N . GLN A 1 292 ? -18.621 -10.598 -9.049 1.00 4.22 292 GLN A N 1
ATOM 4162 C CA . GLN A 1 292 ? -18.191 -9.943 -7.818 1.00 4.42 292 GLN A CA 1
ATOM 4163 C C . GLN A 1 292 ? -19.375 -9.782 -6.870 1.00 4.40 292 GLN A C 1
ATOM 4164 O O . GLN A 1 292 ? -20.537 -9.766 -7.280 1.00 4.45 292 GLN A O 1
ATOM 4176 N N . LEU A 1 293 ? -19.095 -9.592 -5.569 1.00 4.87 293 LEU A N 1
ATOM 4177 C CA . LEU A 1 293 ? -17.791 -9.715 -4.913 1.00 5.17 293 LEU A CA 1
ATOM 4178 C C . LEU A 1 293 ? -17.442 -11.177 -4.657 1.00 5.09 293 LEU A C 1
ATOM 4179 O O . LEU A 1 293 ? -18.251 -11.908 -4.048 1.00 5.41 293 LEU A O 1
ATOM 4195 N N . LEU A 1 294 ? -16.273 -11.635 -5.115 1.00 5.06 294 LEU A N 1
ATOM 4196 C CA . LEU A 1 294 ? -15.769 -12.971 -4.769 1.00 5.39 294 LEU A CA 1
ATOM 4197 C C . LEU A 1 294 ? -16.758 -14.059 -5.168 1.00 5.10 294 LEU A C 1
ATOM 4198 O O . LEU A 1 294 ? -16.882 -15.087 -4.507 1.00 6.03 294 LEU A O 1
ATOM 4214 N N . GLY A 1 295 ? -17.450 -13.847 -6.295 1.00 5.12 295 GLY A N 1
ATOM 4215 C CA . GLY A 1 295 ? -18.389 -14.828 -6.803 1.00 5.35 295 GLY A CA 1
ATOM 4216 C C . GLY A 1 295 ? -19.751 -14.797 -6.153 1.00 5.33 295 GLY A C 1
ATOM 4217 O O . GLY A 1 295 ? -20.624 -15.580 -6.557 1.00 6.93 295 GLY A O 1
ATOM 4221 N N . VAL A 1 296 ? -19.991 -13.897 -5.210 1.00 4.95 296 VAL A N 1
ATOM 4222 C CA . VAL A 1 296 ? -21.292 -13.874 -4.495 1.00 5.09 296 VAL A CA 1
ATOM 4223 C C . VAL A 1 296 ? -22.339 -13.167 -5.354 1.00 4.68 296 VAL A C 1
ATOM 4224 O O . VAL A 1 296 ? -22.163 -12.024 -5.766 1.00 4.75 296 VAL A O 1
ATOM 4237 N N . ARG A 1 297 ? -23.442 -13.864 -5.574 1.00 4.84 297 ARG A N 1
ATOM 4238 C CA . ARG A 1 297 ? -24.572 -13.300 -6.299 1.00 4.76 297 ARG A CA 1
ATOM 4239 C C . ARG A 1 297 ? -25.851 -13.842 -5.662 1.00 4.36 297 ARG A C 1
ATOM 4240 O O . ARG A 1 297 ? -25.844 -14.875 -4.989 1.00 5.14 297 ARG A O 1
ATOM 4257 N N . GLY A 1 298 ? -26.952 -13.112 -5.864 1.00 4.32 298 GLY A N 1
ATOM 4258 C CA . GLY A 1 298 ? -28.233 -13.542 -5.348 1.00 4.74 298 GLY A CA 1
ATOM 4259 C C . GLY A 1 298 ? -28.648 -14.899 -5.878 1.00 4.72 298 GLY A C 1
ATOM 4260 O O . GLY A 1 298 ? -28.159 -15.384 -6.912 1.00 5.20 298 GLY A O 1
ATOM 4264 N N . ALA A 1 299 ? -29.573 -15.554 -5.163 1.00 4.89 299 ALA A N 1
ATOM 4265 C CA . ALA A 1 299 ? -29.970 -16.903 -5.511 1.00 5.55 299 ALA A CA 1
ATOM 4266 C C . ALA A 1 299 ? -30.503 -17.030 -6.926 1.00 5.19 299 ALA A C 1
ATOM 4267 O O . ALA A 1 299 ? -30.434 -18.099 -7.516 1.00 6.55 299 ALA A O 1
ATOM 4274 N N . PHE A 1 300 ? -31.096 -15.954 -7.464 1.00 4.94 300 PHE A N 1
ATOM 4275 C CA . PHE A 1 300 ? -31.768 -15.993 -8.764 1.00 5.41 300 PHE A CA 1
ATOM 4276 C C . PHE A 1 300 ? -30.920 -15.408 -9.884 1.00 5.35 300 PHE A C 1
ATOM 4277 O O . PHE A 1 300 ? -31.377 -15.267 -11.022 1.00 6.37 300 PHE A O 1
ATOM 4294 N N . ALA A 1 301 ? -29.680 -15.073 -9.566 1.00 5.07 301 ALA A N 1
ATOM 4295 C CA . ALA A 1 301 ? -28.703 -14.574 -10.543 1.00 5.06 301 ALA A CA 1
ATOM 4296 C C . ALA A 1 301 ? -28.033 -15.754 -11.267 1.00 5.63 301 ALA A C 1
ATOM 4297 O O . ALA A 1 301 ? -27.463 -16.626 -10.632 1.00 6.70 301 ALA A O 1
ATOM 4304 N N . GLU A 1 302 ? -28.067 -15.723 -12.603 1.00 6.00 302 GLU A N 1
ATOM 4305 C CA A GLU A 1 302 ? -27.367 -16.696 -13.423 0.50 6.78 302 GLU A CA 1
ATOM 4306 C CA B GLU A 1 302 ? -27.365 -16.665 -13.469 0.50 6.98 302 GLU A CA 1
ATOM 4307 C C . GLU A 1 302 ? -25.859 -16.572 -13.198 1.00 5.90 302 GLU A C 1
ATOM 4308 O O . GLU A 1 302 ? -25.335 -15.548 -12.803 1.00 6.10 302 GLU A O 1
ATOM 4330 N N . ASP A 1 303 ? -25.140 -17.653 -13.498 1.00 6.37 303 ASP A N 1
ATOM 4331 C CA . ASP A 1 303 ? -23.676 -17.681 -13.362 1.00 6.04 303 ASP A CA 1
ATOM 4332 C C . ASP A 1 303 ? -23.024 -16.825 -14.433 1.00 5.08 303 ASP A C 1
ATOM 4333 O O . ASP A 1 303 ? -23.058 -17.175 -15.611 1.00 5.60 303 ASP A O 1
ATOM 4342 N N . PRO A 1 304 ? -22.386 -15.697 -14.066 1.00 5.03 304 PRO A N 1
ATOM 4343 C CA . PRO A 1 304 ? -21.814 -14.819 -15.072 1.00 4.92 304 PRO A CA 1
ATOM 4344 C C . PRO A 1 304 ? -20.561 -15.418 -15.727 1.00 4.82 304 PRO A C 1
ATOM 4345 O O . PRO A 1 304 ? -20.222 -15.020 -16.857 1.00 5.77 304 PRO A O 1
ATOM 4356 N N . VAL A 1 305 ? -19.858 -16.304 -15.025 1.00 4.93 305 VAL A N 1
ATOM 4357 C CA . VAL A 1 305 ? -18.703 -16.957 -15.617 1.00 5.58 305 VAL A CA 1
ATOM 4358 C C . VAL A 1 305 ? -19.139 -17.806 -16.810 1.00 5.36 305 VAL A C 1
ATOM 4359 O O . VAL A 1 305 ? -18.536 -17.774 -17.889 1.00 5.83 305 VAL A O 1
ATOM 4372 N N . ALA A 1 306 ? -20.188 -18.585 -16.615 1.00 5.39 306 ALA A N 1
ATOM 4373 C CA . ALA A 1 306 ? -20.717 -19.438 -17.684 1.00 5.55 306 ALA A CA 1
ATOM 4374 C C . ALA A 1 306 ? -21.240 -18.573 -18.839 1.00 5.14 306 ALA A C 1
ATOM 4375 O O . ALA A 1 306 ? -21.074 -18.963 -20.004 1.00 5.94 306 ALA A O 1
ATOM 4382 N N . VAL A 1 307 ? -21.879 -17.445 -18.540 1.00 5.20 307 VAL A N 1
ATOM 4383 C CA . VAL A 1 307 ? -22.373 -16.573 -19.615 1.00 5.15 307 VAL A CA 1
ATOM 4384 C C . VAL A 1 307 ? -21.193 -16.097 -20.476 1.00 4.78 307 VAL A C 1
ATOM 4385 O O . VAL A 1 307 ? -21.267 -16.109 -21.710 1.00 5.40 307 VAL A O 1
ATOM 4398 N N . ILE A 1 308 ? -20.113 -15.646 -19.838 1.00 4.81 308 ILE A N 1
ATOM 4399 C CA . ILE A 1 308 ? -18.947 -15.154 -20.587 1.00 4.93 308 ILE A CA 1
ATOM 4400 C C . ILE A 1 308 ? -18.314 -16.301 -21.374 1.00 4.86 308 ILE A C 1
ATOM 4401 O O . ILE A 1 308 ? -17.900 -16.100 -22.525 1.00 5.30 308 ILE A O 1
ATOM 4417 N N . ARG A 1 309 ? -18.204 -17.477 -20.763 1.00 5.22 309 ARG A N 1
ATOM 4418 C CA . ARG A 1 309 ? -17.619 -18.635 -21.445 1.00 5.58 309 ARG A CA 1
ATOM 4419 C C . ARG A 1 309 ? -18.408 -18.993 -22.704 1.00 5.32 309 ARG A C 1
ATOM 4420 O O . ARG A 1 309 ? -17.842 -19.254 -23.758 1.00 5.80 309 ARG A O 1
ATOM 4437 N N . THR A 1 310 ? -19.745 -19.026 -22.580 1.00 5.30 310 THR A N 1
ATOM 4438 C CA . THR A 1 310 ? -20.602 -19.328 -23.698 1.00 5.58 310 THR A CA 1
ATOM 4439 C C . THR A 1 310 ? -20.416 -18.273 -24.795 1.00 5.16 310 THR A C 1
ATOM 4440 O O . THR A 1 310 ? -20.448 -18.586 -25.991 1.00 5.36 310 THR A O 1
ATOM 4450 N N . HIS A 1 311 ? -20.215 -17.014 -24.403 1.00 4.89 311 HIS A N 1
ATOM 4451 C CA . HIS A 1 311 ? -19.977 -15.985 -25.391 1.00 4.85 311 HIS A CA 1
ATOM 4452 C C . HIS A 1 311 ? -18.632 -16.183 -26.110 1.00 4.66 311 HIS A C 1
ATOM 4453 O O . HIS A 1 311 ? -18.553 -15.928 -27.310 1.00 5.18 311 HIS A O 1
ATOM 4466 N N . ALA A 1 312 ? -17.589 -16.623 -25.407 1.00 4.75 312 ALA A N 1
ATOM 4467 C CA . ALA A 1 312 ? -16.346 -16.940 -26.128 1.00 5.12 312 ALA A CA 1
ATOM 4468 C C . ALA A 1 312 ? -16.601 -18.035 -27.177 1.00 5.10 312 ALA A C 1
ATOM 4469 O O . ALA A 1 312 ? -16.084 -17.941 -28.282 1.00 5.77 312 ALA A O 1
ATOM 4476 N N . ASN A 1 313 ? -17.412 -19.038 -26.837 1.00 4.93 313 ASN A N 1
ATOM 4477 C CA . ASN A 1 313 ? -17.792 -20.033 -27.826 1.00 5.48 313 ASN A CA 1
ATOM 4478 C C . ASN A 1 313 ? -18.559 -19.405 -28.999 1.00 5.12 313 ASN A C 1
ATOM 4479 O O . ASN A 1 313 ? -18.345 -19.756 -30.161 1.00 5.84 313 ASN A O 1
ATOM 4488 N N . ARG A 1 314 ? -19.481 -18.493 -28.690 1.00 5.05 314 ARG A N 1
ATOM 4489 C CA . ARG A 1 314 ? -20.219 -17.780 -29.730 1.00 5.17 314 ARG A CA 1
ATOM 4490 C C . ARG A 1 314 ? -19.263 -17.057 -30.685 1.00 5.19 314 ARG A C 1
ATOM 4491 O O . ARG A 1 314 ? -19.425 -17.094 -31.902 1.00 5.87 314 ARG A O 1
ATOM 4508 N N . LEU A 1 315 ? -18.278 -16.340 -30.122 1.00 4.94 315 LEU A N 1
ATOM 4509 C CA . LEU A 1 315 ? -17.278 -15.646 -30.924 1.00 5.37 315 LEU A CA 1
ATOM 4510 C C . LEU A 1 315 ? -16.512 -16.628 -31.810 1.00 5.52 315 LEU A C 1
ATOM 4511 O O . LEU A 1 315 ? -16.315 -16.380 -33.005 1.00 6.14 315 LEU A O 1
ATOM 4527 N N . LYS A 1 316 ? -16.118 -17.758 -31.237 1.00 5.57 316 LYS A N 1
ATOM 4528 C CA A LYS A 1 316 ? -15.428 -18.779 -31.984 0.51 5.91 316 LYS A CA 1
ATOM 4529 C CA B LYS A 1 316 ? -15.420 -18.793 -31.988 0.49 6.09 316 LYS A CA 1
ATOM 4530 C C . LYS A 1 316 ? -16.273 -19.243 -33.180 1.00 6.24 316 LYS A C 1
ATOM 4531 O O . LYS A 1 316 ? -15.787 -19.325 -34.321 1.00 6.85 316 LYS A O 1
ATOM 4567 N N . LEU A 1 317 ? -17.552 -19.541 -32.931 1.00 6.21 317 LEU A N 1
ATOM 4568 C CA . LEU A 1 317 ? -18.430 -20.021 -33.982 1.00 6.52 317 LEU A CA 1
ATOM 4569 C C . LEU A 1 317 ? -18.731 -18.960 -35.043 1.00 7.24 317 LEU A C 1
ATOM 4570 O O . LEU A 1 317 ? -19.037 -19.325 -36.175 1.00 8.88 317 LEU A O 1
ATOM 4586 N N . ALA A 1 318 ? -18.607 -17.684 -34.682 1.00 6.52 318 ALA A N 1
ATOM 4587 C CA . ALA A 1 318 ? -18.794 -16.581 -35.613 1.00 7.45 318 ALA A CA 1
ATOM 4588 C C . ALA A 1 318 ? -17.542 -16.318 -36.440 1.00 8.22 318 ALA A C 1
ATOM 4589 O O . ALA A 1 318 ? -17.590 -15.431 -37.314 1.00 10.81 318 ALA A O 1
ATOM 4596 N N . GLY A 1 319 ? -16.434 -17.009 -36.164 1.00 7.46 319 GLY A N 1
ATOM 4597 C CA . GLY A 1 319 ? -15.229 -16.819 -36.959 1.00 8.02 319 GLY A CA 1
ATOM 4598 C C . GLY A 1 319 ? -14.238 -15.818 -36.443 1.00 7.53 319 GLY A C 1
ATOM 4599 O O . GLY A 1 319 ? -13.302 -15.477 -37.167 1.00 9.21 319 GLY A O 1
ATOM 4603 N N . VAL A 1 320 ? -14.429 -15.317 -35.214 1.00 6.29 320 VAL A N 1
ATOM 4604 C CA . VAL A 1 320 ? -13.436 -14.418 -34.619 1.00 6.24 320 VAL A CA 1
ATOM 4605 C C . VAL A 1 320 ? -12.747 -15.091 -33.437 1.00 6.07 320 VAL A C 1
ATOM 4606 O O . VAL A 1 320 ? -12.923 -16.320 -33.243 1.00 6.52 320 VAL A O 1
#

Foldseek 3Di:
DEQLLAAPAAEEEFEEALDFCAFLLHHGLLHCQVVLSVVNHGHYHYQGFQNAAALDDPLHRLVSVLVVLVVVCVVVVHFAYEYEYAACRLVSVLSCCQPPVRRYAAGEYELYQLQAWVLLVVVVVVCVVDVVSPVVVVVQVVSLVSRQNTHNVSDNSHGNVNRSQCRHRVNSVVSCVVRPDQQDDDPPPLATGAQWDQHPNHIYGYEYEFAFQWAWDDDDPLAIDIGRNFADPPPWVCVVPAVVSVVLNVLQSVRVSSPQGGHQSTHGSSSGGTRHYPYHYFSHHSSVLSCPDNNDTHPRGDRNSVVVSNVSSVSRVVRD

Nearest PDB structures (foldseek):
  7cof-assembly1_A  TM=1.003E+00  e=2.059E-70  Burkholderia stabilis
  1ys2-assembly1_X  TM=9.998E-01  e=1.683E-66  Burkholderia cepacia
  1oil-assembly2_B  TM=9.981E-01  e=6.054E-64  Burkholderia cepacia
  2es4-assembly1_A  TM=9.163E-01  e=5.563E-54  Burkholderia glumae
  1qge-assembly1_D  TM=8.393E-01  e=8.052E-31  Burkholderia glumae

Organism: NCBI:txid95485

B-factor: mean 9.11, std 5.23, range [3.73, 50.14]

InterPro domains:
  IPR000073 Alpha/beta hydrolase fold-1 [PF00561] (53-266)
  IPR029058 Alpha/Beta hydrolase fold [G3DSA:3.40.50.1820] (45-364)
  IPR029058 Alpha/Beta hydrolase fold [SSF53474] (51-361)

Sequence (320 aa):
ADDYATTRYPIVLVHGLTGTDDKKYAGVVLEYWYGIQEDLQQHGATVYVANLSGFQSDDGPNGRGEQLLAYVKTVLAATGATKVNLVGHSQGGLTSRYVAAVAPDLVASVTTIGTPHRGSEFADFVQQGVLAYDPTGLSSSSVIAAFVNVFGILTSSSHNTNQDALASLKTLTTAQAATYNQQNYPSAGLGAPGSCQTGAPTEETVGGNTHLLYSWAGTAIQPTLSSVFGVTGATDTSTIPLVDPANALDPSTLALFGTGTVMMINRGSGQNDGLVSKCSALYYGQVLSTSSYKWNHIDEINQLLGVRGAFAEEDPVAVIRTHANRLKKLAGV

Solvent-accessible surface area: 13011 Å² total; per-residue (Å²): 120,74,86,80,0,54,16,176,23,7,3,0,0,0,0,0,65,46,3,0,45,82,43,63,38,121,41,46,6,4,70,24,0,50,88,22,1,88,94,26,29,8,66,7,68,23,0,47,5,0,2,8,12,23,2,48,32,127,98,1,0,0,66,46,0,19,56,57,0,113,82,2,19,88,78,49,66,24,92,49,0,0,0,6,0,2,11,0,0,0,3,0,0,7,15,0,8,38,64,10,22,78,30,0,4,0,0,0,0,0,0,0,4,0,52,1,9,30,41,12,31,71,53,61,42,83,19,81,193,38,132,96,27,114,38,20,69,96,90,9,52,145,38,34,77,82,3,46,110,24,4,45,73,109,35,102,51,16,55,11,77,28,1,25,116,17,15,6,44,77,53,1,48,51,14,18,138,86,48,100,18,48,0,24,13,67,114,86,38,53,120,52,27,38,76,60,31,85,38,74,66,28,70,0,34,1,14,0,4,2,1,6,0,0,48,60,81,129,68,98,202,78,98,29,26,19,56,18,34,0,9,65,104,159,115,3,81,0,24,85,119,1,104,22,2,104,58,11,62,32,29,0,35,53,0,14,68,114,66,9,34,54,0,1,0,53,5,4,60,51,4,2,12,3,1,85,46,49,22,23,89,31,91,1,1,12,47,2,1,5,15,7,48,98,24,32,82,3,60,106,8,94,48,0,19,28,14,9,56,58,4,2,24,80,0,67,140,52,43,17

Radius of gyration: 18.57 Å; Cα contacts (8 Å, |Δi|>4): 807; chains: 1; bounding box: 50×55×48 Å